Protein AF-A0A2V7IJM0-F1 (afdb_monomer)

Secondary structure (DSSP, 8-state):
--HHHHHHHHHHHHHHTT--GGGGGGGGGGGGGGSSGGGTTTSSSSSTTHHHHHHHHHHHHHH-S--GGGTT-HHHHHHHHHHHHHHHHHHHHHHHHSSPPPSPP--HHHHHHHHHHHHHHHTTTS-B-TTTTT--S-B--HHHHHTS-HHHHHHHHTSHHHHHHHHHHHHSSGGGG----HHHHHHHHHHHHHHTBSS---HHHHHHHHHHH-SSPPP-HHHHHHHHHHHHHHHHHHHHHHHHHHSSPP------PPPPP-

Foldseek 3Di:
DDLLLLLLQLLLLCLQQVHDNLLSLLLCLLQLLCVVVVSRQVPQLALLCQQVSLQLLLCCQVPVDGDPVCNVPPSNVSSNVCNVVSVVSQVVNCVLPVDGRDRHDNQLLSSSLSNLSNSLVCLAVDWHPHLPPVDPFTFHPVVLVVLADNVLLCLQCPDPVNVSVLSCQLRVDPLSVHHAHSLLLSLLSLVSSQVRTPDRDDPVSSLVSSVSSVNDHRDDDDRNVVNNVSVVVSVVSNSVSSSVRSPDGRPPPPPPPDPDDD

Mean predicted aligned error: 5.33 Å

Solvent-accessible surface area (backbone atoms only — not comparable to full-atom values): 14095 Å² total; per-residue (Å²): 92,58,72,67,61,35,32,52,49,20,30,52,50,18,60,25,31,74,42,56,49,28,15,11,62,34,20,54,55,39,56,49,23,50,68,61,63,90,39,43,53,66,68,44,28,21,54,78,50,41,43,62,53,37,53,48,42,31,48,30,64,60,69,74,50,80,56,77,95,44,71,87,44,73,60,51,62,33,39,62,73,43,38,68,65,58,58,49,48,36,59,54,44,23,71,76,66,78,44,86,53,58,72,65,39,75,57,65,54,33,21,41,40,8,36,47,47,29,52,42,50,28,19,76,68,43,74,32,35,43,49,43,86,88,35,84,59,39,17,32,45,58,72,61,54,76,74,47,58,72,66,57,22,54,57,14,27,69,32,70,71,39,39,51,55,48,48,49,60,71,66,72,42,74,84,64,74,49,81,40,50,53,56,15,39,44,49,29,42,53,49,54,37,38,73,33,29,82,51,91,60,50,70,66,55,50,52,50,51,53,56,69,46,69,70,68,73,86,60,63,78,64,48,33,50,52,24,40,51,50,54,50,52,51,46,54,52,48,52,54,50,47,55,59,37,23,65,44,80,57,86,70,72,75,73,77,69,74,78,76,88,128

Radius of gyration: 18.83 Å; Cα contacts (8 Å, |Δi|>4): 409; chains: 1; bounding box: 71×41×50 Å

Structure (mmCIF, N/CA/C/O backbone):
data_AF-A0A2V7IJM0-F1
#
_entry.id   AF-A0A2V7IJM0-F1
#
loop_
_atom_site.group_PDB
_atom_site.id
_atom_site.type_symbol
_atom_site.label_atom_id
_atom_site.label_alt_id
_atom_site.label_comp_id
_atom_site.label_asym_id
_atom_site.label_entity_id
_atom_site.label_seq_id
_atom_site.pdbx_PDB_ins_code
_atom_site.Cartn_x
_atom_site.Cartn_y
_atom_site.Cartn_z
_atom_site.occupancy
_atom_site.B_iso_or_equiv
_atom_site.auth_seq_id
_atom_site.auth_comp_id
_atom_site.auth_asym_id
_atom_site.auth_atom_id
_atom_site.pdbx_PDB_model_num
ATOM 1 N N . MET A 1 1 ? 6.592 -4.122 -4.223 1.00 86.50 1 MET A N 1
ATOM 2 C CA . MET A 1 1 ? 6.979 -3.581 -5.552 1.00 86.50 1 MET A CA 1
ATOM 3 C C . MET A 1 1 ? 7.973 -2.438 -5.349 1.00 86.50 1 MET A C 1
ATOM 5 O O . MET A 1 1 ? 8.402 -2.228 -4.217 1.00 86.50 1 MET A O 1
ATOM 9 N N . ASP A 1 2 ? 8.392 -1.707 -6.387 1.00 91.88 2 ASP A N 1
ATOM 10 C CA . ASP A 1 2 ? 9.166 -0.480 -6.160 1.00 91.88 2 ASP A CA 1
ATOM 11 C C . ASP A 1 2 ? 8.270 0.640 -5.592 1.00 91.88 2 ASP A C 1
ATOM 13 O O . ASP A 1 2 ? 7.043 0.615 -5.714 1.00 91.88 2 ASP A O 1
ATOM 17 N N . SER A 1 3 ? 8.886 1.633 -4.952 1.00 95.56 3 SER A N 1
ATOM 18 C CA . SER A 1 3 ? 8.164 2.664 -4.190 1.00 95.56 3 SER A CA 1
ATOM 19 C C . SER A 1 3 ? 7.179 3.467 -5.042 1.00 95.56 3 SER A C 1
ATOM 21 O O . SER A 1 3 ? 6.098 3.796 -4.563 1.00 95.56 3 SER A O 1
ATOM 23 N N . LEU A 1 4 ? 7.511 3.755 -6.306 1.00 96.94 4 LEU A N 1
ATOM 24 C CA . LEU A 1 4 ? 6.604 4.498 -7.176 1.00 96.94 4 LEU A CA 1
ATOM 25 C C . LEU A 1 4 ? 5.329 3.688 -7.448 1.00 96.94 4 LEU A C 1
ATOM 27 O O . LEU A 1 4 ? 4.230 4.224 -7.341 1.00 96.94 4 LEU A O 1
ATOM 31 N N . THR A 1 5 ? 5.452 2.380 -7.695 1.00 97.12 5 THR A N 1
ATOM 32 C CA . THR A 1 5 ? 4.295 1.492 -7.904 1.00 97.12 5 THR A CA 1
ATOM 33 C C . THR A 1 5 ? 3.401 1.400 -6.660 1.00 97.12 5 THR A C 1
ATOM 35 O O . THR A 1 5 ? 2.188 1.270 -6.812 1.00 97.12 5 THR A O 1
ATOM 38 N N . HIS A 1 6 ? 3.955 1.520 -5.444 1.00 97.81 6 HIS A N 1
ATOM 39 C CA . HIS A 1 6 ? 3.159 1.631 -4.210 1.00 97.81 6 HIS A CA 1
ATOM 40 C C . HIS A 1 6 ? 2.360 2.943 -4.142 1.00 97.81 6 HIS A C 1
ATOM 42 O O . HIS A 1 6 ? 1.185 2.918 -3.784 1.00 97.81 6 HIS A O 1
ATOM 48 N N . VAL A 1 7 ? 2.961 4.073 -4.534 1.00 98.25 7 VAL A N 1
ATOM 49 C CA . VAL A 1 7 ? 2.262 5.372 -4.580 1.00 98.25 7 VAL A CA 1
ATOM 50 C C . VAL A 1 7 ? 1.128 5.348 -5.604 1.00 98.25 7 VAL A C 1
ATOM 52 O O . VAL A 1 7 ? 0.023 5.774 -5.281 1.00 98.25 7 VAL A O 1
ATOM 55 N N . TYR A 1 8 ? 1.358 4.787 -6.797 1.00 98.06 8 TYR A N 1
ATOM 56 C CA . TYR A 1 8 ? 0.293 4.582 -7.784 1.00 98.06 8 TYR A CA 1
ATOM 57 C C . TYR A 1 8 ? -0.864 3.758 -7.226 1.00 98.06 8 TYR A C 1
ATOM 59 O O . TYR A 1 8 ? -2.021 4.119 -7.431 1.00 98.06 8 TYR A O 1
ATOM 67 N N . PHE A 1 9 ? -0.558 2.668 -6.513 1.00 98.44 9 PHE A N 1
ATOM 68 C CA . PHE A 1 9 ? -1.592 1.809 -5.954 1.00 98.44 9 PHE A CA 1
ATOM 69 C C . PHE A 1 9 ? -2.479 2.579 -4.980 1.00 98.44 9 PHE A C 1
ATOM 71 O O . PHE A 1 9 ? -3.694 2.609 -5.150 1.00 98.44 9 PHE A O 1
ATOM 78 N N . ALA A 1 10 ? -1.869 3.250 -4.004 1.00 98.44 10 ALA A N 1
ATOM 79 C CA . ALA A 1 10 ? -2.601 4.024 -3.011 1.00 98.44 10 ALA A CA 1
ATOM 80 C C . ALA A 1 10 ? -3.370 5.199 -3.628 1.00 98.44 10 ALA A C 1
ATOM 82 O O . ALA A 1 10 ? -4.487 5.483 -3.205 1.00 98.44 10 ALA A O 1
ATOM 83 N N . TRP A 1 11 ? -2.808 5.853 -4.648 1.00 98.31 11 TRP A N 1
ATOM 84 C CA . TRP A 1 11 ? -3.483 6.933 -5.360 1.00 98.31 11 TRP A CA 1
ATOM 85 C C . TRP A 1 11 ? -4.731 6.434 -6.095 1.00 98.31 11 TRP A C 1
ATOM 87 O O . TRP A 1 11 ? -5.801 7.010 -5.922 1.00 98.31 11 TRP A O 1
ATOM 97 N N . ARG A 1 12 ? -4.634 5.323 -6.840 1.00 98.19 12 ARG A N 1
ATOM 98 C CA . ARG A 1 12 ? -5.794 4.739 -7.530 1.00 98.19 12 ARG A CA 1
ATOM 99 C C . ARG A 1 12 ? -6.838 4.187 -6.564 1.00 98.19 12 ARG A C 1
ATOM 101 O O . ARG A 1 12 ? -8.026 4.324 -6.827 1.00 98.19 12 ARG A O 1
ATOM 108 N N . LEU A 1 13 ? -6.409 3.604 -5.442 1.00 98.56 13 LEU A N 1
ATOM 109 C CA . LEU A 1 13 ? -7.319 3.212 -4.365 1.00 98.56 13 LEU A CA 1
ATOM 110 C C . LEU A 1 13 ? -8.104 4.418 -3.848 1.00 98.56 13 LEU A C 1
ATOM 112 O O . LEU A 1 13 ? -9.320 4.330 -3.734 1.00 98.56 13 LEU A O 1
ATOM 116 N N . ALA A 1 14 ? -7.429 5.549 -3.622 1.00 98.06 14 ALA A N 1
ATOM 117 C CA . ALA A 1 14 ? -8.095 6.763 -3.177 1.00 98.06 14 ALA A CA 1
ATOM 118 C C . ALA A 1 14 ? -9.112 7.296 -4.197 1.00 98.06 14 ALA A C 1
ATOM 120 O O . ALA A 1 14 ? -10.147 7.825 -3.803 1.00 98.06 14 ALA A O 1
ATOM 121 N N . GLU A 1 15 ? -8.859 7.129 -5.497 1.00 97.50 15 GLU A N 1
ATOM 122 C CA . GLU A 1 15 ? -9.829 7.494 -6.533 1.00 97.50 15 GLU A CA 1
ATOM 123 C C . GLU A 1 15 ? -11.086 6.638 -6.501 1.00 97.50 15 GLU A C 1
ATOM 125 O O . GLU A 1 15 ? -12.186 7.188 -6.467 1.00 97.50 15 GLU A O 1
ATOM 130 N N . VAL A 1 16 ? -10.934 5.311 -6.489 1.00 98.12 16 VAL A N 1
ATOM 131 C CA . VAL A 1 16 ? -12.094 4.409 -6.507 1.00 98.12 16 VAL A CA 1
ATOM 132 C C . VAL A 1 16 ? -12.890 4.482 -5.210 1.00 98.12 16 VAL A C 1
ATOM 134 O O . VAL A 1 16 ? -14.091 4.235 -5.234 1.00 98.12 16 VAL A O 1
ATOM 137 N N . SER A 1 17 ? -12.257 4.847 -4.088 1.00 97.25 17 SER A N 1
ATOM 138 C CA . SER A 1 17 ? -12.939 5.011 -2.803 1.00 97.25 17 SER A CA 1
ATOM 139 C C . SER A 1 17 ? -13.378 6.439 -2.478 1.00 97.25 17 SER A C 1
ATOM 141 O O . SER A 1 17 ? -13.914 6.676 -1.398 1.00 97.25 17 SER A O 1
ATOM 143 N N . GLY A 1 18 ? -13.131 7.406 -3.369 1.00 96.81 18 GLY A N 1
ATOM 144 C CA . GLY A 1 18 ? -13.467 8.816 -3.139 1.00 96.81 18 GLY A CA 1
ATOM 145 C C . GLY A 1 18 ? -12.744 9.461 -1.948 1.00 96.81 18 GLY A C 1
ATOM 146 O O . GLY A 1 18 ? -13.221 10.460 -1.414 1.00 96.81 18 GLY A O 1
ATOM 147 N N . THR A 1 19 ? -11.615 8.898 -1.511 1.00 96.81 19 THR A N 1
ATOM 148 C CA . THR A 1 19 ? -10.832 9.400 -0.372 1.00 96.81 19 THR A CA 1
ATOM 149 C C . THR A 1 19 ? -9.729 10.363 -0.823 1.00 96.81 19 THR A C 1
ATOM 151 O O . THR A 1 19 ? -9.495 10.573 -2.015 1.00 96.81 19 THR A O 1
ATOM 154 N N . ASP A 1 20 ? -9.010 10.962 0.125 1.00 96.94 20 ASP A N 1
ATOM 155 C CA . ASP A 1 20 ? -8.022 11.994 -0.171 1.00 96.94 20 ASP A CA 1
ATOM 156 C C . ASP A 1 20 ? -6.753 11.423 -0.834 1.00 96.94 20 ASP A C 1
ATOM 158 O O . ASP A 1 20 ? -5.892 10.807 -0.193 1.00 96.94 20 ASP A O 1
ATOM 162 N N . LYS A 1 21 ? -6.599 11.699 -2.137 1.00 97.06 21 LYS A N 1
ATOM 163 C CA . LYS A 1 21 ? -5.420 11.326 -2.940 1.00 97.06 21 LYS A CA 1
ATOM 164 C C . LYS A 1 21 ? -4.123 11.913 -2.387 1.00 97.06 21 LYS A C 1
ATOM 166 O O . LYS A 1 21 ? -3.049 11.355 -2.629 1.00 97.06 21 LYS A O 1
ATOM 171 N N . ALA A 1 22 ? -4.202 13.012 -1.634 1.00 95.50 22 ALA A N 1
ATOM 172 C CA . ALA A 1 22 ? -3.057 13.598 -0.963 1.00 95.50 22 ALA A CA 1
ATOM 173 C C . ALA A 1 22 ? -2.384 12.621 -0.005 1.00 95.50 22 ALA A C 1
ATOM 175 O O . ALA A 1 22 ? -1.200 12.788 0.237 1.00 95.50 22 ALA A O 1
ATOM 176 N N . SER A 1 23 ? -3.082 11.601 0.509 1.00 96.12 23 SER A N 1
ATOM 177 C CA . SER A 1 23 ? -2.529 10.617 1.447 1.00 96.12 23 SER A CA 1
ATOM 178 C C . SER A 1 23 ? -1.780 9.455 0.781 1.00 96.12 23 SER A C 1
ATOM 180 O O . SER A 1 23 ? -1.219 8.620 1.488 1.00 96.12 23 SER A O 1
ATOM 182 N N . ALA A 1 24 ? -1.687 9.387 -0.554 1.00 97.62 24 ALA A N 1
ATOM 183 C CA . ALA A 1 24 ? -1.043 8.257 -1.242 1.00 97.62 24 ALA A CA 1
ATOM 184 C C . ALA A 1 24 ? 0.446 8.069 -0.878 1.00 97.62 24 ALA A C 1
ATOM 186 O O . ALA A 1 24 ? 0.964 6.953 -0.925 1.00 97.62 24 ALA A O 1
ATOM 187 N N . TYR A 1 25 ? 1.140 9.128 -0.443 1.00 95.94 25 TYR A N 1
ATOM 188 C CA . TYR A 1 25 ? 2.518 9.026 0.062 1.00 95.94 25 TYR A CA 1
ATOM 189 C C . TYR A 1 25 ? 2.628 8.176 1.340 1.00 95.94 25 TYR A C 1
ATOM 191 O O . TYR A 1 25 ? 3.714 7.671 1.633 1.00 95.94 25 TYR A O 1
ATOM 199 N N . ALA A 1 26 ? 1.535 7.992 2.093 1.00 97.81 26 ALA A N 1
ATOM 200 C CA . ALA A 1 26 ? 1.514 7.155 3.291 1.00 97.81 26 ALA A CA 1
ATOM 201 C C . ALA A 1 26 ? 1.737 5.668 2.970 1.00 97.81 26 ALA A C 1
ATOM 203 O O . ALA A 1 26 ? 2.183 4.916 3.834 1.00 97.81 26 ALA A O 1
ATOM 204 N N . ALA A 1 27 ? 1.580 5.258 1.706 1.00 97.94 27 ALA A N 1
ATOM 205 C CA . ALA A 1 27 ? 2.035 3.950 1.243 1.00 97.94 27 ALA A CA 1
ATOM 206 C C . ALA A 1 27 ? 3.550 3.758 1.411 1.00 97.94 27 ALA A C 1
ATOM 208 O O . ALA A 1 27 ? 4.023 2.636 1.450 1.00 97.94 27 ALA A O 1
ATOM 209 N N . LEU A 1 28 ? 4.343 4.823 1.549 1.00 97.38 28 LEU A N 1
ATOM 210 C CA . LEU A 1 28 ? 5.785 4.715 1.786 1.00 97.38 28 LEU A CA 1
ATOM 211 C C . LEU A 1 28 ? 6.147 4.642 3.272 1.00 97.38 28 LEU A C 1
ATOM 213 O O . LEU A 1 28 ? 7.317 4.438 3.602 1.00 97.38 28 LEU A O 1
ATOM 217 N N . PHE A 1 29 ? 5.181 4.803 4.178 1.00 96.81 29 PHE A N 1
ATOM 218 C CA . PHE A 1 29 ? 5.433 4.810 5.617 1.00 96.81 29 PHE A CA 1
ATOM 219 C C . PHE A 1 29 ? 5.988 3.496 6.159 1.00 96.81 29 PHE A C 1
ATOM 221 O O . PHE A 1 29 ? 6.898 3.568 6.983 1.00 96.81 29 PHE A O 1
ATOM 228 N N . PRO A 1 30 ? 5.574 2.308 5.683 1.00 95.25 30 PRO A N 1
ATOM 229 C CA . PRO A 1 30 ? 6.199 1.072 6.139 1.00 95.25 30 PRO A CA 1
ATOM 230 C C . PRO A 1 30 ? 7.704 1.001 5.844 1.00 95.25 30 PRO A C 1
ATOM 232 O O . PRO A 1 30 ? 8.420 0.232 6.466 1.00 95.25 30 PRO A O 1
ATOM 235 N N . GLN A 1 31 ? 8.232 1.828 4.937 1.00 93.06 31 GLN A N 1
ATOM 236 C CA . GLN A 1 31 ? 9.653 1.835 4.587 1.00 93.06 31 GLN A CA 1
ATOM 237 C C . GLN A 1 31 ? 10.537 2.623 5.569 1.00 93.06 31 GLN A C 1
ATOM 239 O O . GLN A 1 31 ? 11.748 2.707 5.352 1.00 93.06 31 GLN A O 1
ATOM 244 N N . ILE A 1 32 ? 9.984 3.214 6.637 1.00 92.50 32 ILE A N 1
ATOM 245 C CA . ILE A 1 32 ? 10.780 3.935 7.650 1.00 92.50 32 ILE A CA 1
ATOM 246 C C . ILE A 1 32 ? 11.802 3.046 8.365 1.00 92.50 32 ILE A C 1
ATOM 248 O O . ILE A 1 32 ? 12.817 3.543 8.867 1.00 92.50 32 ILE A O 1
ATOM 252 N N . ASP A 1 33 ? 11.555 1.739 8.363 1.00 87.38 33 ASP A N 1
ATOM 253 C CA . ASP A 1 33 ? 12.380 0.707 8.982 1.00 87.38 33 ASP A CA 1
ATOM 254 C C . ASP A 1 33 ? 13.514 0.190 8.077 1.00 87.38 33 ASP A C 1
ATOM 256 O O . ASP A 1 33 ? 14.285 -0.666 8.491 1.00 87.38 33 ASP A O 1
ATOM 260 N N . ARG A 1 34 ? 13.676 0.734 6.859 1.00 85.00 34 ARG A N 1
ATOM 261 C CA . ARG A 1 34 ? 14.731 0.317 5.910 1.00 85.00 34 ARG A CA 1
ATOM 262 C C . ARG A 1 34 ? 16.161 0.555 6.393 1.00 85.00 34 ARG A C 1
ATOM 264 O O . ARG A 1 34 ? 17.100 0.022 5.811 1.00 85.00 34 ARG A O 1
ATOM 271 N N . ASN A 1 35 ? 16.331 1.424 7.384 1.00 81.50 35 ASN A N 1
ATOM 272 C CA . ASN A 1 35 ? 17.621 1.725 7.977 1.00 81.50 35 ASN A CA 1
ATOM 273 C C . ASN A 1 35 ? 17.468 1.741 9.506 1.00 81.50 35 ASN A C 1
ATOM 275 O O . ASN A 1 35 ? 16.695 2.559 10.014 1.00 81.50 35 ASN A O 1
ATOM 279 N N . PRO A 1 36 ? 18.192 0.883 10.239 1.00 78.56 36 PRO A N 1
ATOM 280 C CA . PRO A 1 36 ? 19.134 -0.127 9.747 1.00 78.56 36 PRO A CA 1
ATOM 281 C C . PRO A 1 36 ? 18.448 -1.289 8.994 1.00 78.56 36 PRO A C 1
ATOM 283 O O . PRO A 1 36 ? 17.328 -1.650 9.348 1.00 78.56 36 PRO A O 1
ATOM 286 N N . PRO A 1 37 ? 19.098 -1.902 7.979 1.00 75.69 37 PRO A N 1
ATOM 287 C CA . PRO A 1 37 ? 18.477 -2.937 7.141 1.00 75.69 37 PRO A CA 1
ATOM 288 C C . PRO A 1 37 ? 17.912 -4.138 7.907 1.00 75.69 37 PRO A C 1
ATOM 290 O O . PRO A 1 37 ? 16.974 -4.766 7.432 1.00 75.69 37 PRO A O 1
ATOM 293 N N . TYR A 1 38 ? 18.442 -4.447 9.095 1.00 71.75 38 TYR A N 1
ATOM 294 C CA . TYR A 1 38 ? 17.961 -5.563 9.914 1.00 71.75 38 TYR A CA 1
ATOM 295 C C . TYR A 1 38 ? 16.549 -5.349 10.482 1.00 71.75 38 TYR A C 1
ATOM 297 O O . TYR A 1 38 ? 15.885 -6.322 10.817 1.00 71.75 38 TYR A O 1
ATOM 305 N N . PHE A 1 39 ? 16.073 -4.101 10.582 1.00 70.94 39 PHE A N 1
ATOM 306 C CA . PHE A 1 39 ? 14.688 -3.804 10.963 1.00 70.94 39 PHE A CA 1
ATOM 307 C C . PHE A 1 39 ? 13.735 -3.752 9.775 1.00 70.94 39 PHE A C 1
ATOM 309 O O . PHE A 1 39 ? 12.520 -3.646 9.978 1.00 70.94 39 PHE A O 1
ATOM 316 N N . HIS A 1 40 ? 14.263 -3.834 8.553 1.00 77.31 40 HIS A N 1
ATOM 317 C CA . HIS A 1 40 ? 13.457 -3.695 7.359 1.00 77.31 40 HIS A CA 1
ATOM 318 C C . HIS A 1 40 ? 12.376 -4.775 7.339 1.00 77.31 40 HIS A C 1
ATOM 320 O O . HIS A 1 40 ? 12.678 -5.967 7.312 1.00 77.31 40 HIS A O 1
ATOM 326 N N . ARG A 1 41 ? 11.112 -4.340 7.326 1.00 75.94 41 ARG A N 1
ATOM 327 C CA . ARG A 1 41 ? 9.915 -5.196 7.328 1.00 75.94 41 ARG A CA 1
ATOM 328 C C . ARG A 1 41 ? 9.579 -5.922 8.626 1.00 75.94 41 ARG A C 1
ATOM 330 O O . ARG A 1 41 ? 8.646 -6.719 8.629 1.00 75.94 41 ARG A O 1
ATOM 337 N N . LEU A 1 42 ? 10.255 -5.603 9.725 1.00 81.19 42 LEU A N 1
ATOM 338 C CA . LEU A 1 42 ? 9.892 -6.111 11.053 1.00 81.19 42 LEU A CA 1
ATOM 339 C C . LEU A 1 42 ? 9.097 -5.080 11.852 1.00 81.19 42 LEU A C 1
ATOM 341 O O . LEU A 1 42 ? 8.095 -5.414 12.482 1.00 81.19 42 LEU A O 1
ATOM 345 N N . TYR A 1 43 ? 9.524 -3.816 11.810 1.00 89.25 43 TYR A N 1
ATOM 346 C CA . TYR A 1 43 ? 8.900 -2.774 12.617 1.00 89.25 43 TYR A CA 1
ATOM 347 C C . TYR A 1 43 ? 7.621 -2.247 11.971 1.00 89.25 43 TYR A C 1
ATOM 349 O O . TYR A 1 43 ? 6.565 -2.319 12.581 1.00 89.25 43 TYR A O 1
ATOM 357 N N . ALA A 1 44 ? 7.676 -1.733 10.741 1.00 92.62 44 ALA A N 1
ATOM 358 C CA . ALA A 1 44 ? 6.558 -0.979 10.174 1.00 92.62 44 ALA A CA 1
ATOM 359 C C . ALA A 1 44 ? 5.690 -1.798 9.194 1.00 92.62 44 ALA A C 1
ATOM 361 O O . ALA A 1 44 ? 4.667 -1.319 8.719 1.00 92.62 44 ALA A O 1
ATOM 362 N N . HIS A 1 45 ? 6.019 -3.061 8.920 1.00 93.38 45 HIS A N 1
ATOM 363 C CA . HIS A 1 45 ? 5.214 -3.928 8.043 1.00 93.38 45 HIS A CA 1
ATOM 364 C C . HIS A 1 45 ? 4.216 -4.811 8.814 1.00 93.38 45 HIS A C 1
ATOM 366 O O . HIS A 1 45 ? 3.975 -5.957 8.444 1.00 93.38 45 HIS A O 1
ATOM 372 N N . ASN A 1 46 ? 3.614 -4.271 9.878 1.00 91.69 46 ASN A N 1
ATOM 373 C CA . ASN A 1 46 ? 2.515 -4.908 10.603 1.00 91.69 46 ASN A CA 1
ATOM 374 C C . ASN A 1 46 ? 1.307 -3.966 10.713 1.00 91.69 46 ASN A C 1
ATOM 376 O O . ASN A 1 46 ? 1.442 -2.739 10.747 1.00 91.69 46 ASN A O 1
ATOM 380 N N . PHE A 1 47 ? 0.111 -4.546 10.774 1.00 95.56 47 PHE A N 1
ATOM 381 C CA . PHE A 1 47 ? -1.129 -3.785 10.876 1.00 95.56 47 PHE A CA 1
ATOM 382 C C . PHE A 1 47 ? -1.375 -3.209 12.274 1.00 95.56 47 PHE A C 1
ATOM 384 O O . PHE A 1 47 ? -2.053 -2.191 12.394 1.00 95.56 47 PHE A O 1
ATOM 391 N N . ALA A 1 48 ? -0.802 -3.808 13.323 1.00 92.44 48 ALA A N 1
ATOM 392 C CA . ALA A 1 48 ? -0.969 -3.345 14.701 1.0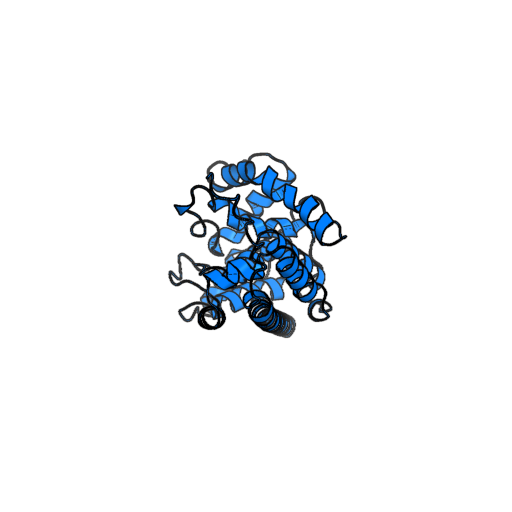0 92.44 48 ALA A CA 1
ATOM 393 C C . ALA A 1 48 ? -0.443 -1.913 14.911 1.00 92.44 48 ALA A C 1
ATOM 395 O O . ALA A 1 48 ? -1.013 -1.152 15.692 1.00 92.44 48 ALA A O 1
ATOM 396 N N . LEU A 1 49 ? 0.607 -1.524 14.181 1.00 92.94 49 LEU A N 1
ATOM 397 C CA . LEU A 1 49 ? 1.207 -0.192 14.252 1.00 92.94 49 LEU A CA 1
ATOM 398 C C . LEU A 1 49 ? 0.688 0.780 13.187 1.00 92.94 49 LEU A C 1
ATOM 400 O O . LEU A 1 49 ? 0.979 1.975 13.272 1.00 92.94 49 LEU A O 1
ATOM 404 N N . ALA A 1 50 ? -0.092 0.311 12.208 1.00 95.06 50 ALA A N 1
ATOM 405 C CA . ALA A 1 50 ? -0.483 1.105 11.043 1.00 95.06 50 ALA A CA 1
ATOM 406 C C . ALA A 1 50 ? -1.164 2.425 11.429 1.00 95.06 50 ALA A C 1
ATOM 408 O O . ALA A 1 50 ? -0.842 3.469 10.867 1.00 95.06 50 ALA A O 1
ATOM 409 N N . ARG A 1 51 ? -2.044 2.418 12.436 1.00 94.38 51 ARG A N 1
ATOM 410 C CA . ARG A 1 51 ? -2.714 3.633 12.922 1.00 94.38 51 ARG A CA 1
ATOM 411 C C . ARG A 1 51 ? -1.732 4.675 13.444 1.00 94.38 51 ARG A C 1
ATOM 413 O O . ARG A 1 51 ? -1.778 5.830 13.027 1.00 94.38 51 ARG A O 1
ATOM 420 N N . ASP A 1 52 ? -0.904 4.294 14.410 1.00 93.81 52 ASP A N 1
ATOM 421 C CA . ASP A 1 52 ? -0.046 5.253 15.101 1.00 93.81 52 ASP A CA 1
ATOM 422 C C . ASP A 1 52 ? 1.079 5.723 14.175 1.00 93.81 52 ASP A C 1
ATOM 424 O O . ASP A 1 52 ? 1.362 6.919 14.123 1.00 93.81 52 ASP A O 1
ATOM 428 N N . LEU A 1 53 ? 1.634 4.827 13.353 1.00 95.31 53 LEU A N 1
ATOM 429 C CA . LEU A 1 53 ? 2.620 5.188 12.335 1.00 95.31 53 LEU A CA 1
ATOM 430 C C . LEU A 1 53 ? 2.030 6.089 11.249 1.00 95.31 53 LEU A C 1
ATOM 432 O O . LEU A 1 53 ? 2.702 7.026 10.825 1.00 95.31 53 LEU A O 1
ATOM 436 N N . THR A 1 54 ? 0.773 5.877 10.850 1.00 95.69 54 THR A N 1
ATOM 437 C CA . THR A 1 54 ? 0.082 6.785 9.923 1.00 95.69 54 THR A CA 1
ATOM 438 C C . THR A 1 54 ? -0.071 8.176 10.526 1.00 95.69 54 THR A C 1
ATOM 440 O O . THR A 1 54 ? 0.306 9.151 9.883 1.00 95.69 54 THR A O 1
ATOM 443 N N . LYS A 1 55 ? -0.528 8.288 11.780 1.00 93.94 55 LYS A N 1
ATOM 444 C CA . LYS A 1 55 ? -0.690 9.589 12.455 1.00 93.94 55 LYS A CA 1
ATOM 445 C C . LYS A 1 55 ? 0.635 10.336 12.596 1.00 93.94 55 LYS A C 1
ATOM 447 O O . LYS A 1 55 ? 0.720 11.501 12.215 1.00 93.94 55 LYS A O 1
ATOM 452 N N . ILE A 1 56 ? 1.674 9.656 13.089 1.00 95.00 56 ILE A N 1
ATOM 453 C CA . ILE A 1 56 ? 3.016 10.240 13.225 1.00 95.00 56 ILE A CA 1
ATOM 454 C C . ILE A 1 56 ? 3.537 10.671 11.853 1.00 95.00 56 ILE A C 1
ATOM 456 O O . ILE A 1 56 ? 4.006 11.796 11.698 1.00 95.00 56 ILE A O 1
ATOM 460 N N . GLY A 1 57 ? 3.445 9.795 10.852 1.00 96.06 57 GLY A N 1
ATOM 461 C CA . GLY A 1 57 ? 3.926 10.074 9.507 1.00 96.06 57 GLY A CA 1
ATOM 462 C C . GLY A 1 57 ? 3.201 11.254 8.863 1.00 96.06 57 GLY A C 1
ATOM 463 O O . GLY A 1 57 ? 3.853 12.128 8.302 1.00 96.06 57 GLY A O 1
ATOM 464 N N . GLN A 1 58 ? 1.873 11.335 8.967 1.00 95.12 58 GLN A N 1
ATOM 465 C CA . GLN A 1 58 ? 1.090 12.447 8.416 1.00 95.12 58 GLN A CA 1
ATOM 466 C C . GLN A 1 58 ? 1.453 13.784 9.070 1.00 95.12 58 GLN A C 1
ATOM 468 O O . GLN A 1 58 ? 1.700 14.765 8.365 1.00 95.12 58 GLN A O 1
ATOM 473 N N . GLU A 1 59 ? 1.575 13.822 10.397 1.00 93.88 59 GLU A N 1
ATOM 474 C CA . GLU A 1 59 ? 1.987 15.029 11.119 1.00 93.88 59 GLU A CA 1
ATOM 475 C C . GLU A 1 59 ? 3.422 15.438 10.756 1.00 93.88 59 GLU A C 1
ATOM 477 O O . GLU A 1 59 ? 3.691 16.608 10.469 1.00 93.88 59 GLU A O 1
ATOM 482 N N . VAL A 1 60 ? 4.345 14.473 10.675 1.00 95.19 60 VAL A N 1
ATOM 483 C CA . VAL A 1 60 ? 5.730 14.742 10.278 1.00 95.19 60 VAL A CA 1
ATOM 484 C C . VAL A 1 60 ? 5.814 15.202 8.828 1.00 95.19 60 VAL A C 1
ATOM 486 O O . VAL A 1 60 ? 6.617 16.088 8.567 1.00 95.19 60 VAL A O 1
ATOM 489 N N . MET A 1 61 ? 5.024 14.663 7.890 1.00 95.50 61 MET A N 1
ATOM 490 C CA . MET A 1 61 ? 5.046 15.058 6.468 1.00 95.50 61 MET A CA 1
ATOM 491 C C . MET A 1 61 ? 4.363 16.401 6.200 1.00 95.50 61 MET A C 1
ATOM 493 O O . MET A 1 61 ? 4.775 17.114 5.284 1.00 95.50 61 MET A O 1
ATOM 497 N N . THR A 1 62 ? 3.411 16.815 7.028 1.00 91.94 62 THR A N 1
ATOM 498 C CA . THR A 1 62 ? 2.796 18.146 6.917 1.00 91.94 62 THR A CA 1
ATOM 499 C C . THR A 1 62 ? 3.632 19.224 7.594 1.00 91.94 62 THR A C 1
ATOM 501 O O . THR A 1 62 ? 3.986 20.215 6.961 1.00 91.94 62 THR A O 1
ATOM 504 N N . THR A 1 63 ? 4.037 19.011 8.845 1.00 91.25 63 THR A N 1
ATOM 505 C CA . THR A 1 63 ? 4.651 20.069 9.667 1.00 91.25 63 THR A CA 1
ATOM 506 C C . THR A 1 63 ? 6.175 20.111 9.602 1.00 91.25 63 THR A C 1
ATOM 508 O O . THR A 1 63 ? 6.773 21.153 9.862 1.00 91.25 63 THR A O 1
ATOM 511 N N . GLY A 1 64 ? 6.820 18.978 9.311 1.00 91.44 64 GLY A N 1
ATOM 512 C CA . GLY A 1 64 ? 8.272 18.827 9.445 1.00 91.44 64 GLY A CA 1
ATOM 513 C C . GLY A 1 64 ? 8.762 18.879 10.895 1.00 91.44 64 GLY A C 1
ATOM 514 O O . GLY A 1 64 ? 9.962 19.015 11.121 1.00 91.44 64 GLY A O 1
ATOM 515 N N . LYS A 1 65 ? 7.854 18.790 11.875 1.00 88.19 65 LYS A N 1
ATOM 516 C CA . LYS A 1 65 ? 8.151 18.888 13.307 1.00 88.19 65 LYS A CA 1
ATOM 517 C C . LYS A 1 65 ? 7.939 17.554 14.013 1.00 88.19 65 LYS A C 1
ATOM 519 O O . LYS A 1 65 ? 7.338 16.628 13.477 1.00 88.19 65 LYS A O 1
ATOM 524 N N . ILE A 1 66 ? 8.464 17.480 15.234 1.00 83.19 66 ILE A N 1
ATOM 525 C CA . ILE A 1 66 ? 8.314 16.336 16.131 1.00 83.19 66 ILE A CA 1
ATOM 526 C C . ILE A 1 66 ? 6.949 16.431 16.821 1.00 83.19 66 ILE A C 1
ATOM 528 O O . ILE A 1 66 ? 6.740 17.384 17.582 1.00 83.19 66 ILE A O 1
ATOM 532 N N . PRO A 1 67 ? 6.056 15.447 16.644 1.00 78.19 67 PRO A N 1
ATOM 533 C CA . PRO A 1 67 ? 4.804 15.406 17.382 1.00 78.19 67 PRO A CA 1
ATOM 534 C C . PRO A 1 67 ? 5.062 15.272 18.886 1.00 78.19 67 PRO A C 1
ATOM 536 O O . PRO A 1 67 ? 5.660 14.289 19.330 1.00 78.19 67 PRO A O 1
ATOM 539 N N . VAL A 1 68 ? 4.610 16.234 19.700 1.00 81.81 68 VAL A N 1
ATOM 540 C CA . VAL A 1 68 ? 4.880 16.237 21.156 1.00 81.81 68 VAL A CA 1
ATOM 541 C C . VAL A 1 68 ? 4.375 14.952 21.813 1.00 81.81 68 VAL A C 1
ATOM 543 O O . VAL A 1 68 ? 5.089 14.338 22.603 1.00 81.81 68 VAL A O 1
ATOM 546 N N . LYS A 1 69 ? 3.185 14.498 21.407 1.00 81.81 69 LYS A N 1
ATOM 547 C CA . LYS A 1 69 ? 2.548 13.268 21.893 1.00 81.81 69 LYS A CA 1
ATOM 548 C C . LYS A 1 69 ? 3.364 12.000 21.616 1.00 81.81 69 LYS A C 1
ATOM 550 O O . LYS A 1 69 ? 3.186 11.003 22.306 1.00 81.81 69 LYS A O 1
ATOM 555 N N . PHE A 1 70 ? 4.242 12.029 20.617 1.00 81.06 70 PHE A N 1
ATOM 556 C CA . PHE A 1 70 ? 4.997 10.864 20.171 1.00 81.06 70 PHE A CA 1
ATOM 557 C C . PHE A 1 70 ? 6.503 11.020 20.377 1.00 81.06 70 PHE A C 1
ATOM 559 O O . PHE A 1 70 ? 7.249 10.253 19.787 1.00 81.06 70 PHE A O 1
ATOM 566 N N . ARG A 1 71 ? 6.973 11.959 21.212 1.00 79.81 71 ARG A N 1
ATOM 567 C CA . ARG A 1 71 ? 8.415 12.208 21.431 1.00 79.81 71 ARG A CA 1
ATOM 568 C C . ARG A 1 71 ? 9.220 10.964 21.823 1.00 79.81 71 ARG A C 1
ATOM 570 O O . ARG A 1 71 ? 10.361 10.837 21.384 1.00 79.81 71 ARG A O 1
ATOM 577 N N . GLU A 1 72 ? 8.607 10.026 22.538 1.00 84.44 72 GLU A N 1
ATOM 578 C CA . GLU A 1 72 ? 9.241 8.757 22.928 1.00 84.44 72 GLU A CA 1
ATOM 579 C C . GLU A 1 72 ? 9.139 7.657 21.855 1.00 84.44 72 GLU A C 1
ATOM 581 O O . GLU A 1 72 ? 9.782 6.614 21.951 1.00 84.44 72 GLU A O 1
ATOM 586 N N . ASN A 1 73 ? 8.347 7.861 20.799 1.00 85.69 73 ASN A N 1
ATOM 587 C CA . ASN A 1 73 ? 8.176 6.876 19.738 1.00 85.69 73 ASN A CA 1
ATOM 588 C C . ASN A 1 73 ? 9.325 6.968 18.722 1.00 85.69 73 ASN A C 1
ATOM 590 O O . ASN A 1 73 ? 9.491 7.974 18.041 1.00 85.69 73 ASN A O 1
ATOM 594 N N . TYR A 1 74 ? 10.084 5.890 18.542 1.00 86.19 74 TYR A N 1
ATOM 595 C CA . TYR A 1 74 ? 11.175 5.817 17.561 1.00 86.19 74 TYR A CA 1
ATOM 596 C C . TYR A 1 74 ? 10.790 6.284 16.136 1.00 86.19 74 TYR A C 1
ATOM 598 O O . TYR A 1 74 ? 11.623 6.857 15.424 1.00 86.19 74 TYR A O 1
ATOM 606 N N . ALA A 1 75 ? 9.532 6.100 15.722 1.00 91.31 75 ALA A N 1
ATOM 607 C CA . ALA A 1 75 ? 9.074 6.376 14.366 1.00 91.31 75 ALA A CA 1
ATOM 608 C C . ALA A 1 75 ? 9.221 7.838 13.930 1.00 91.31 75 ALA A C 1
ATOM 610 O O . ALA A 1 75 ? 9.534 8.073 12.764 1.00 91.31 75 ALA A O 1
ATOM 611 N N . TRP A 1 76 ? 9.039 8.834 14.809 1.00 91.69 76 TRP A N 1
ATOM 612 C CA . TRP A 1 76 ? 9.098 10.239 14.367 1.00 91.69 76 TRP A CA 1
ATOM 613 C C . TRP A 1 76 ? 10.491 10.612 13.849 1.00 91.69 76 TRP A C 1
ATOM 615 O O . TRP A 1 76 ? 10.602 11.298 12.832 1.00 91.69 76 TRP A O 1
ATOM 625 N N . LYS A 1 77 ? 11.557 10.117 14.501 1.00 90.31 77 LYS A N 1
ATOM 626 C CA . LYS A 1 77 ? 12.951 10.352 14.081 1.00 90.31 77 LYS A CA 1
ATOM 627 C C . LYS A 1 77 ? 13.161 9.805 12.679 1.00 90.31 77 LYS A C 1
ATOM 629 O O . LYS A 1 77 ? 13.740 10.470 11.822 1.00 90.31 77 LYS A O 1
ATOM 634 N N . ARG A 1 78 ? 12.635 8.604 12.443 1.00 92.69 78 ARG A N 1
ATOM 635 C CA . ARG A 1 78 ? 12.714 7.928 11.151 1.00 92.69 78 ARG A CA 1
ATOM 636 C C . ARG A 1 78 ? 11.907 8.639 10.081 1.00 92.69 78 ARG A C 1
ATOM 638 O O . ARG A 1 78 ? 12.432 8.850 8.995 1.00 92.69 78 ARG A O 1
ATOM 645 N N . PHE A 1 79 ? 10.694 9.093 10.384 1.00 95.25 79 PHE A N 1
ATOM 646 C CA . PHE A 1 79 ? 9.914 9.891 9.442 1.00 95.25 79 PHE A CA 1
ATOM 647 C C . PHE A 1 79 ? 10.606 11.202 9.071 1.00 95.25 79 PHE A C 1
ATOM 649 O O . PHE A 1 79 ? 10.606 11.546 7.894 1.00 95.25 79 PHE A O 1
ATOM 656 N N . LEU A 1 80 ? 11.243 11.908 10.013 1.00 93.44 80 LEU A N 1
ATOM 657 C CA . LEU A 1 80 ? 12.006 13.120 9.688 1.00 93.44 80 LEU A CA 1
ATOM 658 C C . LEU A 1 80 ? 13.199 12.823 8.775 1.00 93.44 80 LEU A C 1
ATOM 660 O O . LEU A 1 80 ? 13.424 13.548 7.810 1.00 93.44 80 LEU A O 1
ATOM 664 N N . GLN A 1 81 ? 13.927 11.738 9.042 1.00 93.31 81 GLN A N 1
ATOM 665 C CA . GLN A 1 81 ? 15.055 11.305 8.210 1.00 93.31 81 GLN A CA 1
ATOM 666 C C . GLN A 1 81 ? 14.604 10.870 6.805 1.00 93.31 81 GLN A C 1
ATOM 668 O O . GLN A 1 81 ? 15.289 11.129 5.819 1.00 93.31 81 GLN A O 1
ATOM 673 N N . GLU A 1 82 ? 13.439 10.232 6.695 1.00 94.75 82 GLU A N 1
ATOM 674 C CA . GLU A 1 82 ? 12.875 9.746 5.432 1.00 94.75 82 GLU A CA 1
ATOM 675 C C . GLU A 1 82 ? 12.071 10.803 4.664 1.00 94.75 82 GLU A C 1
ATOM 677 O O . GLU A 1 82 ? 11.811 10.624 3.471 1.00 94.75 82 GLU A O 1
ATOM 682 N N . ARG A 1 83 ? 11.695 11.911 5.314 1.00 95.38 83 ARG A N 1
ATOM 683 C CA . ARG A 1 83 ? 10.842 12.968 4.754 1.00 95.38 83 ARG A CA 1
ATOM 684 C C . ARG A 1 83 ? 11.326 13.471 3.392 1.00 95.38 83 ARG A C 1
ATOM 686 O O . ARG A 1 83 ? 10.499 13.471 2.482 1.00 95.38 83 ARG A O 1
ATOM 693 N N . PRO A 1 84 ? 12.609 13.834 3.175 1.00 95.88 84 PRO A N 1
ATOM 694 C CA . PRO A 1 84 ? 13.058 14.294 1.859 1.00 95.88 84 PRO A CA 1
ATOM 695 C C . PRO A 1 84 ? 12.792 13.264 0.756 1.00 95.88 84 PRO A C 1
ATOM 697 O O . PRO A 1 84 ? 12.291 13.607 -0.313 1.00 95.88 84 PRO A O 1
ATOM 700 N N . ARG A 1 85 ? 13.048 11.979 1.037 1.00 95.75 85 ARG A N 1
ATOM 701 C CA . ARG A 1 85 ? 12.817 10.897 0.076 1.00 95.75 85 ARG A CA 1
ATOM 702 C C . ARG A 1 85 ? 11.332 10.680 -0.192 1.00 95.75 85 ARG A C 1
ATOM 704 O O . ARG A 1 85 ? 10.958 10.537 -1.351 1.00 95.75 85 ARG A O 1
ATOM 711 N N . ILE A 1 86 ? 10.503 10.619 0.850 1.00 96.12 86 ILE A N 1
ATOM 712 C CA . ILE A 1 86 ? 9.056 10.392 0.713 1.00 96.12 86 ILE A CA 1
ATOM 713 C C . ILE A 1 86 ? 8.422 11.539 -0.082 1.00 96.12 86 ILE A C 1
ATOM 715 O O . ILE A 1 86 ? 7.681 11.287 -1.029 1.00 96.12 86 ILE A O 1
ATOM 719 N N . LEU A 1 87 ? 8.772 12.792 0.228 1.00 95.44 87 LEU A N 1
ATOM 720 C CA . LEU A 1 87 ? 8.252 13.958 -0.490 1.00 95.44 87 LEU A CA 1
ATOM 721 C C . LEU A 1 87 ? 8.723 14.021 -1.949 1.00 95.44 87 LEU A C 1
ATOM 723 O O . LEU A 1 87 ? 7.959 14.469 -2.804 1.00 95.44 87 LEU A O 1
ATOM 727 N N . ALA A 1 88 ? 9.923 13.522 -2.261 1.00 96.69 88 ALA A N 1
ATOM 728 C CA . ALA A 1 88 ? 10.419 13.457 -3.637 1.00 96.69 88 ALA A CA 1
ATOM 729 C C . ALA A 1 88 ? 9.546 12.580 -4.555 1.00 96.69 88 ALA A C 1
ATOM 731 O O . ALA A 1 88 ? 9.524 12.802 -5.766 1.00 96.69 88 ALA A O 1
ATOM 732 N N . TYR A 1 89 ? 8.779 11.622 -4.012 1.00 96.69 89 TYR A N 1
ATOM 733 C CA . TYR A 1 89 ? 7.859 10.814 -4.822 1.00 96.69 89 TYR A CA 1
ATOM 734 C C . TYR A 1 89 ? 6.673 11.600 -5.380 1.00 96.69 89 TYR A C 1
ATOM 736 O O . TYR A 1 89 ? 6.037 11.113 -6.307 1.00 96.69 89 TYR A O 1
ATOM 744 N N . ARG A 1 90 ? 6.407 12.823 -4.900 1.00 95.38 90 ARG A N 1
ATOM 745 C CA . ARG A 1 90 ? 5.420 13.711 -5.530 1.00 95.38 90 ARG A CA 1
ATOM 746 C C . ARG A 1 90 ? 5.843 14.090 -6.944 1.00 95.38 90 ARG A C 1
ATOM 748 O O . ARG A 1 90 ? 5.079 13.886 -7.876 1.00 95.38 90 ARG A O 1
ATOM 755 N N . ALA A 1 91 ? 7.076 14.574 -7.101 1.00 96.25 91 ALA A N 1
ATOM 756 C CA . ALA A 1 91 ? 7.618 14.927 -8.410 1.00 96.25 91 ALA A CA 1
ATOM 757 C C . ALA A 1 91 ? 7.725 13.693 -9.316 1.00 96.25 91 ALA A C 1
ATOM 759 O O . ALA A 1 91 ? 7.237 13.726 -10.439 1.00 96.25 91 ALA A O 1
ATOM 760 N N . LYS A 1 92 ? 8.256 12.578 -8.790 1.00 96.44 92 LYS A N 1
ATOM 761 C CA . LYS A 1 92 ? 8.384 11.319 -9.548 1.00 96.44 92 LYS A CA 1
ATOM 762 C C . LYS A 1 92 ? 7.039 10.756 -10.007 1.00 96.44 92 LYS A C 1
ATOM 764 O O . LYS A 1 92 ? 6.946 10.203 -11.096 1.00 96.44 92 LYS A O 1
ATOM 769 N N . PHE A 1 93 ? 6.002 10.863 -9.174 1.00 96.50 93 PHE A N 1
ATOM 770 C CA . PHE A 1 93 ? 4.653 10.462 -9.559 1.00 96.50 93 PHE A CA 1
ATOM 771 C C . PHE A 1 93 ? 4.116 11.351 -10.676 1.00 96.50 93 PHE A C 1
ATOM 773 O O . PHE A 1 93 ? 3.633 10.820 -11.674 1.00 96.50 93 PHE A O 1
ATOM 780 N N . SER A 1 94 ? 4.233 12.674 -10.539 1.00 95.62 94 SER A N 1
ATOM 781 C CA . SER A 1 94 ? 3.756 1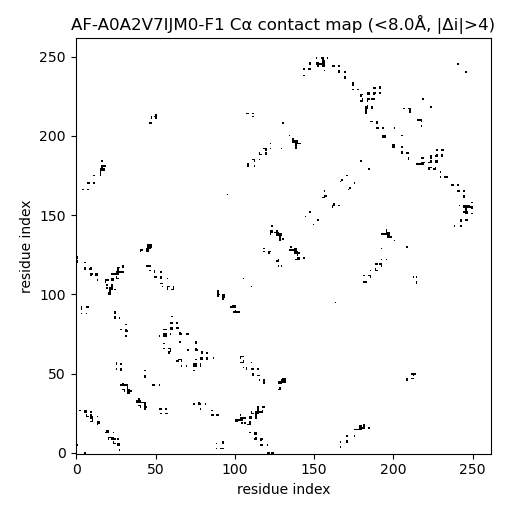3.608 -11.560 1.00 95.62 94 SER A CA 1
ATOM 782 C C . SER A 1 94 ? 4.456 13.423 -12.900 1.00 95.62 94 SER A C 1
ATOM 784 O O . SER A 1 94 ? 3.792 13.391 -13.930 1.00 95.62 94 SER A O 1
ATOM 786 N N . GLU A 1 95 ? 5.775 13.242 -12.883 1.00 95.19 95 GLU A N 1
ATOM 787 C CA . GLU A 1 95 ? 6.580 12.966 -14.075 1.00 95.19 95 GLU A CA 1
ATOM 788 C C . GLU A 1 95 ? 6.142 11.669 -14.765 1.00 95.19 95 GLU A C 1
ATOM 790 O O . GLU A 1 95 ? 5.884 11.664 -15.964 1.00 95.19 95 GLU A O 1
ATOM 795 N N . ALA A 1 96 ? 5.985 10.581 -14.006 1.00 93.19 96 ALA A N 1
ATOM 796 C CA . ALA A 1 96 ? 5.659 9.279 -14.579 1.00 93.19 96 ALA A CA 1
ATOM 797 C C . ALA A 1 96 ? 4.192 9.141 -15.027 1.00 93.19 96 ALA A C 1
ATOM 799 O O . ALA A 1 96 ? 3.905 8.348 -15.921 1.00 93.19 96 ALA A O 1
ATOM 800 N N . SER A 1 97 ? 3.254 9.827 -14.364 1.00 92.81 97 SER A N 1
ATOM 801 C CA . SER A 1 97 ? 1.808 9.660 -14.605 1.00 92.81 97 SER A CA 1
ATOM 802 C C . SER A 1 97 ? 1.200 10.749 -15.482 1.00 92.81 97 SER A C 1
ATOM 804 O O . SER A 1 97 ? 0.106 10.557 -16.008 1.00 92.81 97 SER A O 1
ATOM 806 N N . GLY A 1 98 ? 1.854 11.909 -15.585 1.00 93.94 98 GLY A N 1
ATOM 807 C CA . GLY A 1 98 ? 1.244 13.131 -16.110 1.00 93.94 98 GLY A CA 1
ATOM 808 C C . GLY A 1 98 ? 0.163 13.730 -15.197 1.00 93.94 98 GLY A C 1
ATOM 809 O O . GLY A 1 98 ? -0.522 14.665 -15.605 1.00 93.94 98 GLY A O 1
ATOM 810 N N . LEU A 1 99 ? -0.016 13.212 -13.975 1.00 93.94 99 LEU A N 1
ATOM 811 C CA . LEU A 1 99 ? -1.054 13.623 -13.026 1.00 93.94 99 LEU A CA 1
ATOM 812 C C . LEU A 1 99 ? -0.442 14.165 -11.730 1.00 93.94 99 LEU A C 1
ATOM 814 O O . LEU A 1 99 ? 0.532 13.615 -11.224 1.00 93.94 99 LEU A O 1
ATOM 818 N N . PRO A 1 100 ? -1.015 15.213 -11.120 1.00 94.31 100 PRO A N 1
ATOM 819 C CA . PRO A 1 100 ? -0.452 15.778 -9.904 1.00 94.31 100 PRO A CA 1
ATOM 820 C C . PRO A 1 100 ? -0.677 14.866 -8.689 1.00 94.31 100 PRO A C 1
ATOM 822 O O . PRO A 1 100 ? -1.786 14.380 -8.456 1.00 94.31 100 PRO A O 1
ATOM 825 N N . LEU A 1 101 ? 0.350 14.732 -7.842 1.00 94.38 101 LEU A N 1
ATOM 826 C CA . LEU A 1 101 ? 0.179 14.281 -6.458 1.00 94.38 101 LEU A CA 1
ATOM 827 C C . LEU A 1 101 ? 0.084 15.499 -5.514 1.00 94.38 101 LEU A C 1
ATOM 829 O O . LEU A 1 101 ? 1.061 16.262 -5.404 1.00 94.38 101 LEU A O 1
ATOM 833 N N . PRO A 1 102 ? -1.054 15.708 -4.817 1.00 94.06 102 PRO A N 1
ATOM 834 C CA . PRO A 1 102 ? -1.224 16.843 -3.912 1.00 94.06 102 PRO A CA 1
ATOM 835 C C . PRO A 1 102 ? -0.173 16.901 -2.793 1.00 94.06 102 PRO A C 1
ATOM 837 O O . PRO A 1 102 ? 0.615 15.974 -2.582 1.00 94.06 102 PRO A O 1
ATOM 840 N N . ALA A 1 103 ? -0.112 18.038 -2.097 1.00 93.50 103 ALA A N 1
ATOM 841 C CA . ALA A 1 103 ? 0.707 18.160 -0.891 1.00 93.50 103 ALA A CA 1
ATOM 842 C C . ALA A 1 103 ? 0.204 17.190 0.191 1.00 93.50 103 ALA A C 1
ATOM 844 O O . ALA A 1 103 ? -0.984 16.900 0.187 1.00 93.50 103 ALA A O 1
ATOM 845 N N . PRO A 1 104 ? 1.067 16.698 1.100 1.00 93.94 104 PRO A N 1
ATOM 846 C CA . PRO A 1 104 ? 0.674 15.729 2.120 1.00 93.94 104 PRO A CA 1
ATOM 847 C C . PRO A 1 104 ? -0.610 16.103 2.878 1.00 93.94 104 PRO A C 1
ATOM 849 O O . PRO A 1 104 ? -0.688 17.193 3.441 1.00 93.94 104 PRO A O 1
ATOM 852 N N . GLY A 1 105 ? -1.590 15.195 2.897 1.00 90.19 105 GLY A N 1
ATOM 853 C CA . GLY A 1 105 ? -2.845 15.322 3.646 1.00 90.19 105 GLY A CA 1
ATOM 854 C C . GLY A 1 105 ? -2.835 14.574 4.984 1.00 90.19 105 GLY A C 1
ATOM 855 O O . GLY A 1 105 ? -1.999 13.707 5.231 1.00 90.19 105 GLY A O 1
ATOM 856 N N . THR A 1 106 ? -3.781 14.895 5.867 1.00 91.75 106 THR A N 1
ATOM 857 C CA . THR A 1 106 ? -3.885 14.305 7.219 1.00 91.75 106 THR A CA 1
ATOM 858 C C . THR A 1 106 ? -5.158 13.492 7.429 1.00 91.75 106 THR A C 1
ATOM 860 O O . THR A 1 106 ? -5.506 13.196 8.572 1.00 91.75 106 THR A O 1
ATOM 863 N N . ASP A 1 107 ? -5.877 13.146 6.359 1.00 94.81 107 ASP A N 1
AT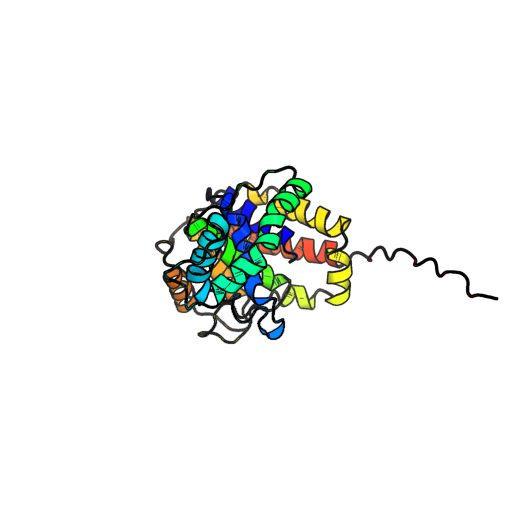OM 864 C CA . ASP A 1 107 ? -7.080 12.329 6.488 1.00 94.81 107 ASP A 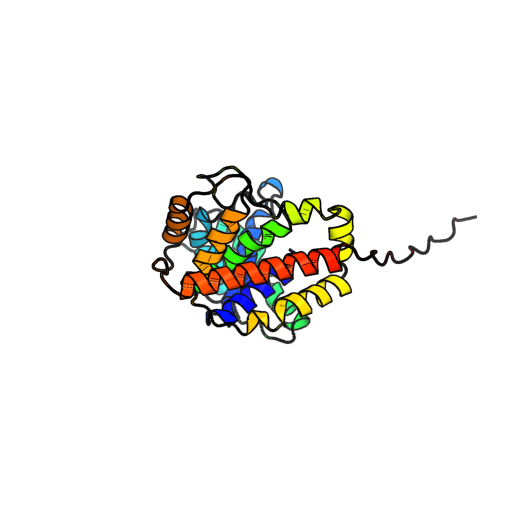CA 1
ATOM 865 C C . ASP A 1 107 ? -6.732 10.923 7.000 1.00 94.81 107 ASP A C 1
ATOM 867 O O . ASP A 1 107 ? -5.908 10.206 6.421 1.00 94.81 107 ASP A O 1
ATOM 871 N N . ALA A 1 108 ? -7.338 10.536 8.121 1.00 94.44 108 ALA A N 1
ATOM 872 C CA . ALA A 1 108 ? -6.940 9.340 8.855 1.00 94.44 108 ALA A CA 1
ATOM 873 C C . ALA A 1 108 ? -7.284 8.047 8.102 1.00 94.44 108 ALA A C 1
ATOM 875 O O . ALA A 1 108 ? -6.480 7.111 8.095 1.00 94.44 108 ALA A O 1
ATOM 876 N N . LEU A 1 109 ? -8.456 7.991 7.462 1.00 96.06 109 LEU A N 1
ATOM 877 C CA . LEU A 1 109 ? -8.907 6.823 6.705 1.00 96.06 109 LEU A CA 1
ATOM 878 C C . LEU A 1 109 ? -8.086 6.658 5.422 1.00 96.06 109 LEU A C 1
ATOM 880 O O . LEU A 1 109 ? -7.576 5.569 5.161 1.00 96.06 109 LEU A O 1
ATOM 884 N N . SER A 1 110 ? -7.871 7.747 4.682 1.00 97.25 110 SER A N 1
ATOM 885 C CA . SER A 1 110 ? -7.045 7.775 3.468 1.00 97.25 110 SER A CA 1
ATOM 886 C C . SER A 1 110 ? -5.609 7.336 3.757 1.00 97.25 110 SER A C 1
ATOM 888 O O . SER A 1 110 ? -5.050 6.499 3.045 1.00 97.25 110 SER A O 1
ATOM 890 N N . GLY A 1 111 ? -5.015 7.861 4.835 1.00 97.75 111 GLY A N 1
ATOM 891 C CA . GLY A 1 111 ? -3.681 7.468 5.284 1.00 97.75 111 GLY A CA 1
ATOM 892 C C . GLY A 1 111 ? -3.607 5.988 5.659 1.00 97.75 111 GLY A C 1
ATOM 893 O O . GLY A 1 111 ? -2.664 5.301 5.261 1.00 97.75 111 GLY A O 1
ATOM 894 N N . ALA A 1 112 ? -4.621 5.475 6.364 1.00 97.44 112 ALA A N 1
ATOM 895 C CA . ALA A 1 112 ? -4.688 4.066 6.732 1.00 97.44 112 ALA A CA 1
ATOM 896 C C . ALA A 1 112 ? -4.826 3.161 5.499 1.00 97.44 112 ALA A C 1
ATOM 898 O O . ALA A 1 112 ? -4.064 2.207 5.378 1.00 97.44 112 ALA A O 1
ATOM 899 N N . ILE A 1 113 ? -5.719 3.470 4.552 1.00 98.12 113 ILE A N 1
ATOM 900 C CA . ILE A 1 113 ? -5.869 2.706 3.300 1.00 98.12 113 ILE A CA 1
ATOM 901 C C . ILE A 1 113 ? -4.541 2.665 2.540 1.00 98.12 113 ILE A C 1
ATOM 903 O O . ILE A 1 113 ? -4.095 1.586 2.148 1.00 98.12 113 ILE A O 1
ATOM 907 N N . ALA A 1 114 ? -3.865 3.807 2.390 1.00 98.50 114 ALA A N 1
ATOM 908 C CA . ALA A 1 114 ? -2.566 3.872 1.730 1.00 98.50 114 ALA A CA 1
ATOM 909 C C . ALA A 1 114 ? -1.515 2.994 2.441 1.00 98.50 114 ALA A C 1
ATOM 911 O O . ALA A 1 114 ? -0.817 2.219 1.784 1.00 98.50 114 ALA A O 1
ATOM 912 N N . TYR A 1 115 ? -1.452 3.033 3.774 1.00 98.44 115 TYR A N 1
ATOM 913 C CA . TYR A 1 115 ? -0.552 2.192 4.570 1.00 98.44 115 TYR A CA 1
ATOM 914 C C . TYR A 1 115 ? -0.852 0.692 4.416 1.00 98.44 115 TYR A C 1
ATOM 916 O O . TYR A 1 115 ? 0.047 -0.109 4.148 1.00 98.44 115 TYR A O 1
ATOM 924 N N . LEU A 1 116 ? -2.122 0.302 4.564 1.00 98.38 116 LEU A N 1
ATOM 925 C CA . LEU A 1 116 ? -2.581 -1.081 4.414 1.00 98.38 116 LEU A CA 1
ATOM 926 C C . LEU A 1 116 ? -2.281 -1.608 3.009 1.00 98.38 116 LEU A C 1
ATOM 928 O O . LEU A 1 116 ? -1.821 -2.741 2.857 1.00 98.38 116 LEU A O 1
ATOM 932 N N . SER A 1 117 ? -2.483 -0.764 1.992 1.00 98.44 117 SER A N 1
ATOM 933 C CA . SER A 1 117 ? -2.203 -1.095 0.597 1.00 98.44 117 SER A CA 1
ATOM 934 C C . SER A 1 117 ? -0.735 -1.447 0.378 1.00 98.44 117 SER A C 1
ATOM 936 O O . SER A 1 117 ? -0.442 -2.350 -0.402 1.00 98.44 117 SER A O 1
ATOM 938 N N . HIS A 1 118 ? 0.192 -0.804 1.102 1.00 97.75 118 HIS A N 1
ATOM 939 C CA . HIS A 1 118 ? 1.606 -1.154 1.030 1.00 97.75 118 HIS A CA 1
ATOM 940 C C . HIS A 1 118 ? 1.863 -2.550 1.572 1.00 97.75 118 HIS A C 1
ATOM 942 O O . HIS A 1 118 ? 2.483 -3.342 0.869 1.00 97.75 118 HIS A O 1
ATOM 948 N N . ILE A 1 119 ? 1.389 -2.860 2.783 1.00 96.81 119 ILE A N 1
ATOM 949 C CA . ILE A 1 119 ? 1.618 -4.179 3.392 1.00 96.81 119 ILE A CA 1
ATOM 950 C C . ILE A 1 119 ? 1.027 -5.276 2.505 1.00 96.81 119 ILE A C 1
ATOM 952 O O . ILE A 1 119 ? 1.729 -6.231 2.177 1.00 96.81 119 ILE A O 1
ATOM 956 N N . TYR A 1 120 ? -0.220 -5.105 2.053 1.00 97.50 120 TYR A N 1
ATOM 957 C CA . TYR A 1 120 ? -0.857 -6.038 1.125 1.00 97.50 120 TYR A CA 1
ATOM 958 C C . TYR A 1 120 ? -0.031 -6.206 -0.155 1.00 97.50 120 TYR A C 1
ATOM 960 O O . TYR A 1 120 ? 0.255 -7.321 -0.581 1.00 97.50 120 TYR A O 1
ATOM 968 N N . PHE A 1 121 ? 0.383 -5.106 -0.780 1.00 96.19 121 PHE A N 1
ATOM 969 C CA . PHE A 1 121 ? 1.049 -5.165 -2.076 1.00 96.19 121 PHE A CA 1
ATOM 970 C C . PHE A 1 121 ? 2.512 -5.607 -1.997 1.00 96.19 121 PHE A C 1
ATOM 972 O O . PHE A 1 121 ? 3.070 -6.075 -2.993 1.00 96.19 121 PHE A O 1
ATOM 979 N N . ASP A 1 122 ? 3.146 -5.513 -0.827 1.00 93.69 122 ASP A N 1
ATOM 980 C CA . ASP A 1 122 ? 4.495 -6.042 -0.649 1.00 93.69 122 ASP A CA 1
ATOM 981 C C . ASP A 1 122 ? 4.515 -7.577 -0.574 1.00 93.69 122 ASP A C 1
ATOM 983 O O . ASP A 1 122 ? 5.548 -8.149 -0.909 1.00 93.69 122 ASP A O 1
ATOM 987 N N . THR A 1 123 ? 3.378 -8.251 -0.320 1.0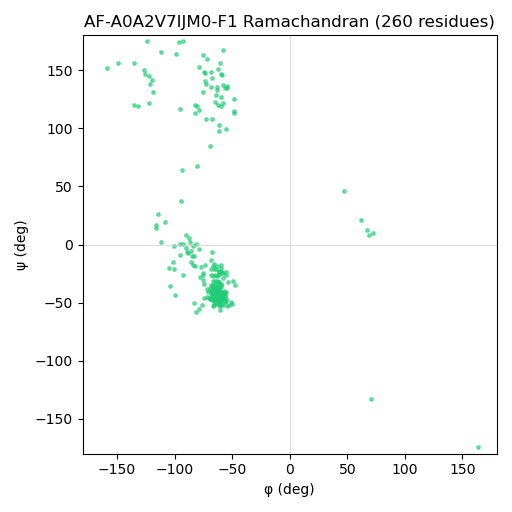0 94.25 123 THR A N 1
ATOM 988 C CA . THR A 1 123 ? 3.248 -9.732 -0.385 1.00 94.25 123 THR A CA 1
ATOM 989 C C . THR A 1 123 ? 3.664 -10.331 -1.738 1.00 94.25 123 THR A C 1
ATOM 991 O O . THR A 1 123 ? 4.033 -11.503 -1.822 1.00 94.25 123 THR A O 1
ATOM 994 N N . TYR A 1 124 ? 3.628 -9.534 -2.811 1.00 92.19 124 TYR A N 1
ATOM 995 C CA . TYR A 1 124 ? 4.062 -9.926 -4.156 1.00 92.19 124 TYR A CA 1
ATOM 996 C C . TYR A 1 124 ? 5.587 -9.915 -4.292 1.00 92.19 124 TYR A C 1
ATOM 998 O O . TYR A 1 124 ? 6.145 -10.656 -5.097 1.00 92.19 124 TYR A O 1
ATOM 1006 N N . ASN A 1 125 ? 6.262 -9.077 -3.505 1.00 86.12 125 ASN A N 1
ATOM 1007 C CA . ASN A 1 125 ? 7.690 -8.807 -3.603 1.00 86.12 125 ASN A CA 1
ATOM 1008 C C . ASN A 1 125 ? 8.511 -9.493 -2.516 1.00 86.12 125 ASN A C 1
ATOM 1010 O O . ASN A 1 125 ? 9.650 -9.887 -2.787 1.00 86.12 125 ASN A O 1
ATOM 1014 N N . ASN A 1 126 ? 7.957 -9.602 -1.301 1.00 86.38 126 ASN A N 1
ATOM 1015 C CA . ASN A 1 126 ? 8.581 -10.227 -0.136 1.00 86.38 126 ASN A CA 1
ATOM 1016 C C . ASN A 1 126 ? 7.522 -10.861 0.789 1.00 86.38 126 ASN A C 1
ATOM 1018 O O . ASN A 1 126 ? 6.383 -10.398 0.801 1.00 86.38 126 ASN A O 1
ATOM 1022 N N . PRO A 1 127 ? 7.872 -11.860 1.620 1.00 90.44 127 PRO A N 1
ATOM 1023 C CA . PRO A 1 127 ? 6.997 -12.292 2.698 1.00 90.44 127 PRO A CA 1
ATOM 1024 C C . PRO A 1 127 ? 6.916 -11.190 3.760 1.00 90.44 127 PRO A C 1
ATOM 1026 O O . PRO A 1 127 ? 7.939 -10.616 4.140 1.00 90.44 127 PRO A O 1
ATOM 1029 N N . VAL A 1 128 ? 5.711 -10.902 4.251 1.00 92.38 128 VAL A N 1
ATOM 1030 C CA . VAL A 1 128 ? 5.457 -9.875 5.277 1.00 92.38 128 VAL A CA 1
ATOM 1031 C C . VAL A 1 128 ? 4.801 -10.488 6.508 1.00 92.38 128 VAL A C 1
ATOM 1033 O O . VAL A 1 128 ? 3.902 -11.311 6.384 1.00 92.38 128 VAL A O 1
ATOM 1036 N N . GLN A 1 129 ? 5.209 -10.098 7.713 1.00 93.81 129 GLN A N 1
ATOM 1037 C CA . GLN A 1 129 ? 4.588 -10.573 8.958 1.00 93.81 129 GLN A CA 1
ATOM 1038 C C . GLN A 1 129 ? 3.493 -9.595 9.420 1.00 93.81 129 GLN A C 1
ATOM 1040 O O . GLN A 1 129 ? 3.589 -8.950 10.464 1.00 93.81 129 GLN A O 1
ATOM 1045 N N . ALA A 1 130 ? 2.442 -9.466 8.605 1.00 95.88 130 ALA A N 1
ATOM 1046 C CA . ALA A 1 130 ? 1.434 -8.409 8.730 1.00 95.88 130 ALA A CA 1
ATOM 1047 C C . ALA A 1 130 ? 0.638 -8.429 10.053 1.00 95.88 130 ALA A C 1
ATOM 1049 O O . ALA A 1 130 ? 0.147 -7.389 10.494 1.00 95.88 130 ALA A O 1
ATOM 1050 N N . PHE A 1 131 ? 0.520 -9.598 10.688 1.00 96.50 131 PHE A N 1
ATOM 1051 C CA . PHE A 1 131 ? -0.329 -9.843 11.859 1.00 96.50 131 PHE A CA 1
ATOM 1052 C C . PHE A 1 131 ? 0.457 -10.036 13.164 1.00 96.50 131 PHE A C 1
ATOM 1054 O O . PHE A 1 131 ? -0.080 -10.569 14.135 1.00 96.50 131 PHE A O 1
ATOM 1061 N N . LEU A 1 132 ? 1.717 -9.594 13.219 1.00 93.25 132 LEU A N 1
ATOM 1062 C CA . LEU A 1 132 ? 2.454 -9.575 14.481 1.00 93.25 132 LEU A CA 1
ATOM 1063 C C . LEU A 1 132 ? 1.752 -8.697 15.539 1.00 93.25 132 LEU A C 1
ATOM 1065 O O . LEU A 1 132 ? 1.171 -7.663 15.194 1.00 93.25 132 LEU A O 1
ATOM 1069 N N . PRO A 1 133 ? 1.846 -9.068 16.830 1.00 92.19 133 PRO A N 1
ATOM 1070 C CA . PRO A 1 133 ? 2.502 -10.274 17.349 1.00 92.19 133 PRO A CA 1
ATOM 1071 C C . PRO A 1 133 ? 1.599 -11.522 17.351 1.00 92.19 133 PRO A C 1
ATOM 1073 O O . PRO A 1 133 ? 2.080 -12.604 17.667 1.00 92.19 133 PRO A O 1
ATOM 1076 N N . ASP A 1 134 ? 0.310 -11.388 17.014 1.00 94.81 134 ASP A N 1
ATOM 1077 C CA . ASP A 1 134 ? -0.682 -12.468 17.122 1.00 94.81 134 ASP A CA 1
ATOM 1078 C C . ASP A 1 134 ? -0.378 -13.652 16.175 1.00 94.81 134 ASP A C 1
ATOM 1080 O O . ASP A 1 134 ? -0.673 -14.799 16.504 1.00 94.81 134 ASP A O 1
ATOM 1084 N N . VAL A 1 135 ? 0.224 -13.392 15.006 1.00 94.69 135 VAL A N 1
ATOM 1085 C CA . VAL A 1 135 ? 0.665 -14.420 14.048 1.00 94.69 135 VAL A CA 1
ATOM 1086 C C . VAL A 1 135 ? 2.099 -14.141 13.606 1.00 94.69 135 VAL A C 1
ATOM 1088 O O . VAL A 1 135 ? 2.391 -13.110 13.002 1.00 94.69 135 VAL A O 1
ATOM 1091 N N . VAL A 1 136 ? 2.991 -15.097 13.879 1.00 92.88 136 VAL A N 1
ATOM 1092 C CA . VAL A 1 136 ? 4.417 -15.024 13.508 1.00 92.88 136 VAL A CA 1
ATOM 1093 C C . VAL A 1 136 ? 4.693 -15.443 12.063 1.00 92.88 136 VAL A C 1
ATOM 1095 O O . VAL A 1 136 ? 5.747 -15.122 11.518 1.00 92.88 136 VAL A O 1
ATOM 1098 N N . HIS A 1 137 ? 3.762 -16.155 11.430 1.00 94.06 137 HIS A N 1
ATOM 1099 C CA . HIS A 1 137 ? 3.910 -16.628 10.059 1.00 94.06 137 HIS A CA 1
ATOM 1100 C C . HIS A 1 137 ? 3.750 -15.483 9.060 1.00 94.06 137 HIS A C 1
ATOM 1102 O O . H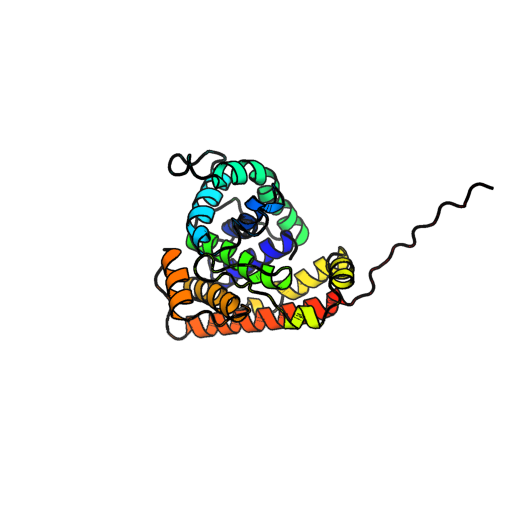IS A 1 137 ? 2.905 -14.602 9.224 1.00 94.06 137 HIS A O 1
ATOM 1108 N N . SER A 1 138 ? 4.569 -15.505 8.013 1.00 94.31 138 SER A N 1
ATOM 1109 C CA . SER A 1 138 ? 4.507 -14.505 6.953 1.00 94.31 138 SER A CA 1
ATOM 1110 C C . SER A 1 138 ? 3.316 -14.715 6.019 1.00 94.31 138 SER A C 1
ATOM 1112 O O . SER A 1 138 ? 2.737 -15.800 5.931 1.00 94.31 138 SER A O 1
ATOM 1114 N N . CYS A 1 139 ? 3.013 -13.663 5.271 1.00 95.50 139 CYS A N 1
ATOM 1115 C CA . CYS A 1 139 ? 2.040 -13.625 4.198 1.00 95.50 139 CYS A CA 1
ATOM 1116 C C . CYS A 1 139 ? 2.745 -13.267 2.894 1.00 95.50 139 CYS A C 1
ATOM 1118 O O . CYS A 1 139 ? 3.588 -12.367 2.864 1.00 95.50 139 CYS A O 1
ATOM 1120 N N . ALA A 1 140 ? 2.476 -14.040 1.846 1.00 95.19 140 ALA A N 1
ATOM 1121 C CA . ALA A 1 140 ? 3.190 -13.971 0.580 1.00 95.19 140 ALA A CA 1
ATOM 1122 C C . ALA A 1 140 ? 2.358 -14.570 -0.558 1.00 95.19 140 ALA A C 1
ATOM 1124 O O . ALA A 1 140 ? 1.605 -15.524 -0.372 1.00 95.19 140 ALA A O 1
ATOM 1125 N N . GLN A 1 141 ? 2.582 -14.085 -1.777 1.00 94.12 141 GLN A N 1
ATOM 1126 C CA . GLN A 1 141 ? 2.000 -14.655 -2.995 1.00 94.12 141 GLN A CA 1
ATOM 1127 C C . GLN A 1 141 ? 2.790 -15.892 -3.451 1.00 94.12 141 GLN A C 1
ATOM 1129 O O . GLN A 1 141 ? 3.466 -15.893 -4.479 1.00 94.12 141 GLN A O 1
ATOM 1134 N N . VAL A 1 142 ? 2.732 -16.968 -2.665 1.00 89.88 142 VAL A N 1
ATOM 1135 C CA . VAL A 1 142 ? 3.570 -18.171 -2.845 1.00 89.88 142 VAL A CA 1
ATOM 1136 C C . VAL A 1 142 ? 3.404 -18.795 -4.230 1.00 89.88 142 VAL A C 1
ATOM 1138 O O . VAL A 1 142 ? 4.384 -19.231 -4.831 1.00 89.88 142 VAL A O 1
ATOM 1141 N N . GLY A 1 143 ? 2.174 -18.831 -4.751 1.00 90.44 143 GLY A N 1
ATOM 1142 C CA . GLY A 1 143 ? 1.891 -19.363 -6.086 1.00 90.44 143 GLY A CA 1
ATOM 1143 C C . GLY A 1 143 ? 2.632 -18.597 -7.185 1.00 90.44 143 GLY A C 1
ATOM 1144 O O . GLY A 1 143 ? 3.269 -19.209 -8.039 1.00 90.44 143 GLY A O 1
ATOM 1145 N N . LEU A 1 144 ? 2.636 -17.262 -7.107 1.00 91.19 144 LEU A N 1
ATOM 1146 C CA . LEU A 1 144 ? 3.396 -16.398 -8.014 1.00 91.19 144 LEU A CA 1
ATOM 1147 C C . LEU A 1 144 ? 4.902 -16.674 -7.915 1.00 91.19 144 LEU A C 1
ATOM 1149 O O . LEU A 1 144 ? 5.585 -16.760 -8.931 1.00 91.19 144 LEU A O 1
ATOM 1153 N N . TRP A 1 145 ? 5.415 -16.854 -6.699 1.00 87.75 145 TRP A N 1
ATOM 1154 C CA . TRP A 1 145 ? 6.841 -17.069 -6.453 1.00 87.75 145 TRP A CA 1
ATOM 1155 C C . TRP A 1 145 ? 7.330 -18.418 -6.962 1.00 87.75 145 TRP A C 1
ATOM 1157 O O . TRP A 1 145 ? 8.422 -18.506 -7.508 1.00 87.75 145 TRP A O 1
ATOM 1167 N N . LYS A 1 146 ? 6.503 -19.460 -6.840 1.00 90.12 146 LYS A N 1
ATOM 1168 C CA . LYS A 1 146 ? 6.775 -20.773 -7.440 1.00 90.12 146 LYS A CA 1
ATOM 1169 C C . LYS A 1 146 ? 6.775 -20.723 -8.970 1.00 90.12 146 LYS A C 1
ATOM 1171 O O . LYS A 1 146 ? 7.422 -21.547 -9.604 1.00 90.12 146 LYS A O 1
ATOM 1176 N N . ALA A 1 147 ? 6.059 -19.767 -9.561 1.00 89.50 147 ALA A N 1
ATOM 1177 C CA . ALA A 1 147 ? 5.939 -19.602 -11.007 1.00 89.50 147 ALA A CA 1
ATOM 1178 C C . ALA A 1 147 ? 7.011 -18.684 -11.632 1.00 89.50 147 ALA A C 1
ATOM 1180 O O . ALA A 1 147 ? 7.015 -18.508 -12.857 1.00 89.50 147 ALA A O 1
ATOM 1181 N N . LEU A 1 148 ? 7.897 -18.087 -10.827 1.00 86.50 148 LEU A N 1
ATOM 1182 C CA . LEU A 1 148 ? 8.924 -17.141 -11.267 1.00 86.50 148 LEU A CA 1
ATOM 1183 C C . LEU A 1 148 ? 10.317 -17.570 -10.805 1.00 86.50 148 LEU A C 1
ATOM 1185 O O . LEU A 1 148 ? 10.491 -18.066 -9.699 1.00 86.50 148 LEU A O 1
ATOM 1189 N N . ASN A 1 149 ? 11.334 -17.281 -11.620 1.00 85.38 149 ASN A N 1
ATOM 1190 C CA . ASN A 1 149 ? 12.706 -17.205 -11.124 1.00 85.38 149 ASN A CA 1
ATOM 1191 C C . ASN A 1 149 ? 12.885 -15.836 -10.435 1.00 85.38 149 ASN A C 1
ATOM 1193 O O . ASN A 1 149 ? 12.810 -14.821 -11.130 1.00 85.38 149 ASN A O 1
ATOM 1197 N N . PRO A 1 150 ? 13.135 -15.765 -9.112 1.00 78.81 150 PRO A N 1
ATOM 1198 C CA . PRO A 1 150 ? 13.146 -14.497 -8.379 1.00 78.81 150 PRO A CA 1
ATOM 1199 C C . PRO A 1 150 ? 14.204 -13.494 -8.855 1.00 78.81 150 PRO A C 1
ATOM 1201 O O . PRO A 1 150 ? 13.974 -12.286 -8.793 1.00 78.81 150 PRO A O 1
ATOM 1204 N N . VAL A 1 151 ? 15.358 -13.976 -9.328 1.00 81.94 151 VAL A N 1
ATOM 1205 C CA . VAL A 1 151 ? 16.451 -13.118 -9.809 1.00 81.94 151 VAL A CA 1
ATOM 1206 C C . VAL A 1 151 ? 16.109 -12.564 -11.186 1.00 81.94 151 VAL A C 1
ATOM 1208 O O . VAL A 1 151 ? 16.118 -11.348 -11.370 1.00 81.94 151 VAL A O 1
ATOM 1211 N N . ALA A 1 152 ? 15.735 -13.438 -12.124 1.00 83.56 152 ALA A N 1
ATOM 1212 C CA . ALA A 1 152 ? 15.356 -13.029 -13.477 1.00 83.56 152 ALA A CA 1
ATOM 1213 C C . ALA A 1 152 ? 14.148 -12.083 -13.458 1.00 83.56 152 ALA A C 1
ATOM 1215 O O . ALA A 1 152 ? 14.161 -11.046 -14.115 1.00 83.56 152 ALA A O 1
ATOM 1216 N N . PHE A 1 153 ? 13.161 -12.385 -12.610 1.00 86.50 153 PHE A N 1
ATOM 1217 C CA . PHE A 1 153 ? 12.001 -11.537 -12.368 1.00 86.50 153 PHE A CA 1
ATOM 1218 C C . PHE A 1 153 ? 12.394 -10.104 -12.011 1.00 86.50 153 PHE A C 1
ATOM 1220 O O . PHE A 1 153 ? 11.892 -9.161 -12.618 1.00 86.50 153 PHE A O 1
ATOM 1227 N N . ARG A 1 154 ? 13.285 -9.928 -11.026 1.00 84.38 154 ARG A N 1
ATOM 1228 C CA . ARG A 1 154 ? 13.687 -8.590 -10.583 1.00 84.38 154 ARG A CA 1
ATOM 1229 C C . ARG A 1 154 ? 14.473 -7.854 -11.665 1.00 84.38 154 ARG A C 1
ATOM 1231 O O . ARG A 1 154 ? 14.261 -6.661 -11.834 1.00 84.38 154 ARG A O 1
ATOM 1238 N N . LEU A 1 155 ? 15.342 -8.547 -12.397 1.00 86.19 155 LEU A N 1
ATOM 1239 C CA . LEU A 1 155 ? 16.107 -7.933 -13.486 1.00 86.19 155 LEU A CA 1
ATOM 1240 C C . LEU A 1 155 ? 15.208 -7.507 -14.655 1.00 86.19 155 LEU A C 1
ATOM 1242 O O . LEU A 1 155 ? 15.431 -6.447 -15.223 1.00 86.19 155 LEU A O 1
ATOM 1246 N N . SER A 1 156 ? 14.180 -8.298 -14.968 1.00 89.06 156 SER A N 1
ATOM 1247 C CA . SER A 1 156 ? 13.249 -8.029 -16.066 1.00 89.06 156 SER A CA 1
ATOM 1248 C C . SER A 1 156 ? 12.198 -6.980 -15.705 1.00 89.06 156 SER A C 1
ATOM 1250 O O . SER A 1 156 ? 12.056 -5.978 -16.400 1.00 89.06 156 SER A O 1
ATOM 1252 N N . LEU A 1 157 ? 11.446 -7.184 -14.613 1.00 88.94 157 LEU A N 1
ATOM 1253 C CA . LEU A 1 157 ? 10.326 -6.301 -14.277 1.00 88.94 157 LEU A CA 1
ATOM 1254 C C . LEU A 1 157 ? 10.805 -4.877 -13.988 1.00 88.94 157 LEU A C 1
ATOM 1256 O O . LEU A 1 157 ? 10.115 -3.943 -14.372 1.00 88.94 157 LEU A O 1
ATOM 1260 N N . TYR A 1 158 ? 11.939 -4.711 -13.299 1.00 88.12 158 TYR A N 1
ATOM 1261 C CA . TYR A 1 158 ? 12.436 -3.394 -12.882 1.00 88.12 158 TYR A CA 1
ATOM 1262 C C . TYR A 1 158 ? 13.306 -2.691 -13.931 1.00 88.12 158 TYR A C 1
ATOM 1264 O O . TYR A 1 158 ? 13.832 -1.614 -13.652 1.00 88.12 158 TYR A O 1
ATOM 1272 N N . GLU A 1 159 ? 13.432 -3.256 -15.130 1.00 89.19 159 GLU A N 1
ATOM 1273 C CA . GLU A 1 159 ? 13.895 -2.510 -16.295 1.00 89.19 159 GLU A CA 1
ATOM 1274 C C . GLU A 1 159 ? 12.901 -1.381 -16.617 1.00 89.19 159 GLU A C 1
ATOM 1276 O O . GLU A 1 159 ? 11.688 -1.603 -16.570 1.00 89.19 159 GLU A O 1
ATOM 1281 N N . SER A 1 160 ? 13.402 -0.173 -16.912 1.00 83.06 160 SER A N 1
ATOM 1282 C CA . SER A 1 160 ? 12.589 1.052 -17.009 1.00 83.06 160 SER A CA 1
ATOM 1283 C C . SER A 1 160 ? 11.355 0.883 -17.902 1.00 83.06 160 SER A C 1
ATOM 1285 O O . SER A 1 160 ? 10.233 1.108 -17.448 1.00 83.06 160 SER A O 1
ATOM 1287 N N . ASP A 1 161 ? 11.540 0.372 -19.118 1.00 89.69 161 ASP A N 1
ATOM 1288 C CA . ASP A 1 161 ? 10.453 0.203 -20.087 1.00 89.69 161 ASP A CA 1
ATOM 1289 C C . ASP A 1 161 ? 9.411 -0.823 -19.609 1.00 89.69 161 ASP A C 1
ATOM 1291 O O . ASP A 1 161 ? 8.200 -0.644 -19.781 1.00 89.69 161 ASP A O 1
ATOM 1295 N N . ASN A 1 162 ? 9.862 -1.900 -18.955 1.00 92.81 162 ASN A N 1
ATOM 1296 C CA . ASN A 1 162 ? 8.982 -2.951 -18.454 1.00 92.81 162 ASN A CA 1
ATOM 1297 C C . ASN A 1 162 ? 8.167 -2.481 -17.251 1.00 92.81 162 ASN A C 1
ATOM 1299 O O . ASN A 1 162 ? 6.955 -2.716 -17.222 1.00 92.81 162 ASN A O 1
ATOM 1303 N N . ILE A 1 163 ? 8.784 -1.799 -16.279 1.00 93.81 163 ILE A N 1
ATOM 1304 C CA . ILE A 1 163 ? 8.057 -1.321 -15.098 1.00 93.81 163 ILE A CA 1
ATOM 1305 C C . ILE A 1 163 ? 7.064 -0.213 -15.465 1.00 93.81 163 ILE A C 1
ATOM 1307 O O . ILE A 1 163 ? 5.968 -0.152 -14.903 1.00 93.81 163 ILE A O 1
ATOM 1311 N N . GLU A 1 164 ? 7.396 0.647 -16.428 1.00 93.12 164 GLU A N 1
ATOM 1312 C CA . GLU A 1 164 ? 6.489 1.684 -16.923 1.00 93.12 164 GLU A CA 1
ATOM 1313 C C . GLU A 1 164 ? 5.294 1.082 -17.663 1.00 93.12 164 GLU A C 1
ATOM 1315 O O . GLU A 1 164 ? 4.142 1.394 -17.338 1.00 93.12 164 GLU A O 1
ATOM 1320 N N . ALA A 1 165 ? 5.538 0.144 -18.582 1.00 93.88 165 ALA A N 1
ATOM 1321 C CA . ALA A 1 165 ? 4.473 -0.569 -19.280 1.00 93.88 165 ALA A CA 1
ATOM 1322 C C . ALA A 1 165 ? 3.586 -1.377 -18.312 1.00 93.88 165 ALA A C 1
ATOM 1324 O O . ALA A 1 165 ? 2.356 -1.371 -18.444 1.00 93.88 165 ALA A O 1
ATOM 1325 N N . PHE A 1 166 ? 4.192 -2.014 -17.303 1.00 95.50 166 PHE A N 1
ATOM 1326 C CA . PHE A 1 166 ? 3.485 -2.699 -16.223 1.00 95.50 166 PHE A CA 1
ATOM 1327 C C . PHE A 1 166 ? 2.550 -1.742 -15.477 1.00 95.50 166 PHE A C 1
ATOM 1329 O O . PHE A 1 166 ? 1.358 -2.030 -15.358 1.00 95.50 166 PHE A O 1
ATOM 1336 N N . ARG A 1 167 ? 3.046 -0.584 -15.015 1.00 95.94 167 ARG A N 1
ATOM 1337 C CA . ARG A 1 167 ? 2.228 0.411 -14.296 1.00 95.94 167 ARG A CA 1
ATOM 1338 C C . ARG A 1 167 ? 1.092 0.937 -15.160 1.00 95.94 167 ARG A C 1
ATOM 1340 O O . ARG A 1 167 ? -0.031 1.029 -14.668 1.00 95.94 167 ARG A O 1
ATOM 1347 N N . LYS A 1 168 ? 1.357 1.236 -16.437 1.00 95.00 168 LYS A N 1
ATOM 1348 C CA . LYS A 1 168 ? 0.335 1.721 -17.373 1.00 95.00 168 LYS A CA 1
ATOM 1349 C C . LYS A 1 168 ? -0.834 0.740 -17.461 1.00 95.00 168 LYS A C 1
ATOM 1351 O O . LYS A 1 168 ? -1.984 1.131 -17.292 1.00 95.00 168 LYS A O 1
ATOM 1356 N N . ARG A 1 169 ? -0.543 -0.549 -17.647 1.00 96.25 169 ARG A N 1
ATOM 1357 C CA . ARG A 1 169 ? -1.579 -1.588 -17.748 1.00 96.25 169 ARG A CA 1
ATOM 1358 C C . ARG A 1 169 ? -2.229 -1.935 -16.419 1.00 96.25 169 ARG A C 1
ATOM 1360 O O . ARG A 1 169 ? -3.415 -2.248 -16.405 1.00 96.25 169 ARG A O 1
ATOM 1367 N N . LEU A 1 170 ? -1.476 -1.892 -15.322 1.00 96.75 170 LEU A N 1
ATOM 1368 C CA . LEU A 1 170 ? -2.020 -2.196 -14.006 1.00 96.75 170 LEU A CA 1
ATOM 1369 C C . LEU A 1 170 ? -2.957 -1.090 -13.522 1.00 96.75 170 LEU A C 1
ATOM 1371 O O . LEU A 1 170 ? -3.985 -1.425 -12.951 1.00 96.75 170 LEU A O 1
ATOM 1375 N N . TYR A 1 171 ? -2.623 0.188 -13.728 1.00 96.62 171 TYR A N 1
ATOM 1376 C CA . TYR A 1 171 ? -3.311 1.315 -13.084 1.00 96.62 171 TYR A CA 1
ATOM 1377 C C . TYR A 1 171 ? -4.257 2.111 -13.980 1.00 96.62 171 TYR A C 1
ATOM 1379 O O . TYR A 1 171 ? -5.155 2.760 -13.455 1.00 96.62 171 TYR A O 1
ATOM 1387 N N . PHE A 1 172 ? -4.122 2.033 -15.304 1.00 94.31 172 PHE A N 1
ATOM 1388 C CA . PHE A 1 172 ? -4.940 2.811 -16.244 1.00 94.31 172 PHE A CA 1
ATOM 1389 C C . PHE A 1 172 ? -5.860 1.935 -17.109 1.00 94.31 172 PHE A C 1
ATOM 1391 O O . PHE A 1 172 ? -6.214 2.307 -18.222 1.00 94.31 172 PHE A O 1
ATOM 1398 N N . GLY A 1 173 ? -6.233 0.756 -16.602 1.00 92.94 173 GLY A N 1
ATOM 1399 C CA . GLY A 1 173 ? -7.270 -0.104 -17.184 1.00 92.94 173 GLY A CA 1
ATOM 1400 C C . GLY A 1 173 ? -8.648 0.085 -16.535 1.00 92.94 173 GLY A C 1
ATOM 1401 O O . GLY A 1 173 ? -8.772 0.757 -15.508 1.00 92.94 173 GLY A O 1
ATOM 1402 N N . SER A 1 174 ? -9.662 -0.579 -17.097 1.00 94.69 174 SER A N 1
ATOM 1403 C CA . SER A 1 174 ? -11.079 -0.466 -16.702 1.00 94.69 174 SER A CA 1
ATOM 1404 C C . SER A 1 174 ? -11.407 -0.970 -15.294 1.00 94.69 174 SER A C 1
ATOM 1406 O O . SER A 1 174 ? -12.392 -0.533 -14.711 1.00 94.69 174 SER A O 1
ATOM 1408 N N . LEU A 1 175 ? -10.566 -1.829 -14.699 1.00 95.69 175 LEU A N 1
ATOM 1409 C CA . LEU A 1 175 ? -10.712 -2.304 -13.310 1.00 95.69 175 LEU A CA 1
ATOM 1410 C C . LEU A 1 175 ? -10.968 -1.153 -12.320 1.00 95.69 175 LEU A C 1
ATOM 1412 O O . LEU A 1 175 ? -11.697 -1.290 -11.345 1.00 95.69 175 LEU A O 1
ATOM 1416 N N . TRP A 1 176 ? -10.355 -0.004 -12.577 1.00 97.06 176 TRP A N 1
ATOM 1417 C CA . TRP A 1 176 ? -10.377 1.165 -11.706 1.00 97.06 176 TRP A CA 1
ATOM 1418 C C . TRP A 1 176 ? -11.527 2.140 -11.982 1.00 97.06 176 TRP A C 1
ATOM 1420 O O . TRP A 1 176 ? -11.534 3.235 -11.431 1.00 97.06 176 TRP A O 1
ATOM 1430 N N . GLU A 1 177 ? -12.478 1.782 -12.840 1.00 95.56 177 GLU A N 1
ATOM 1431 C CA . GLU A 1 177 ? -13.725 2.540 -13.022 1.00 95.56 177 GLU A CA 1
ATOM 1432 C C . GLU A 1 177 ? -14.741 2.249 -11.899 1.00 95.56 177 GLU A C 1
ATOM 1434 O O . GLU A 1 177 ? -15.802 2.870 -11.825 1.00 95.56 177 GLU A O 1
ATOM 1439 N N . ALA A 1 178 ? -14.401 1.318 -11.001 1.00 95.56 178 ALA A N 1
ATOM 1440 C CA . ALA A 1 178 ? -15.186 0.958 -9.832 1.00 95.56 178 ALA A CA 1
ATOM 1441 C C . ALA A 1 178 ? -15.391 2.131 -8.858 1.00 95.56 178 ALA A C 1
ATOM 1443 O O . ALA A 1 178 ? -14.590 3.064 -8.769 1.00 95.56 178 ALA A O 1
ATOM 1444 N N . ARG A 1 179 ? -16.458 2.027 -8.061 1.00 96.50 179 ARG A N 1
ATOM 1445 C CA . ARG A 1 179 ? -16.714 2.879 -6.897 1.00 96.50 179 ARG A CA 1
ATOM 1446 C C . ARG A 1 179 ? -16.837 1.994 -5.671 1.00 96.50 179 ARG A C 1
ATOM 1448 O O . ARG A 1 179 ? -17.676 1.098 -5.654 1.00 96.50 179 ARG A O 1
ATOM 1455 N N . LEU A 1 180 ? -15.993 2.232 -4.679 1.00 97.12 180 LEU A N 1
ATOM 1456 C CA . LEU A 1 180 ? -15.869 1.400 -3.490 1.00 97.12 180 LEU A CA 1
ATOM 1457 C C . LEU A 1 180 ? -16.121 2.231 -2.240 1.00 97.12 180 LEU A C 1
ATOM 1459 O O . LEU A 1 180 ? -15.727 3.389 -2.155 1.00 97.12 180 LEU A O 1
ATOM 1463 N N . GLU A 1 181 ? -16.732 1.620 -1.238 1.00 96.94 181 GLU A N 1
ATOM 1464 C CA . GLU A 1 181 ? -16.806 2.224 0.085 1.00 96.94 181 GLU A CA 1
ATOM 1465 C C . GLU A 1 181 ? -15.421 2.098 0.772 1.00 96.94 181 GLU A C 1
ATOM 1467 O O . GLU A 1 181 ? -14.794 1.029 0.728 1.00 96.94 181 GLU A O 1
ATOM 1472 N N . PRO A 1 182 ? -14.867 3.180 1.346 1.00 96.75 182 PRO A N 1
ATOM 1473 C CA . PRO A 1 182 ? -13.496 3.186 1.853 1.00 96.75 182 PRO A CA 1
ATOM 1474 C C . PRO A 1 182 ? -13.252 2.269 3.061 1.00 96.75 182 PRO A C 1
ATOM 1476 O O . PRO A 1 182 ? -12.176 1.665 3.152 1.00 96.75 182 PRO A O 1
ATOM 1479 N N . HIS A 1 183 ? -14.216 2.101 3.970 1.00 97.44 183 HIS A N 1
ATOM 1480 C CA . HIS A 1 183 ? -14.092 1.142 5.071 1.00 97.44 183 HIS A CA 1
ATOM 1481 C C . HIS A 1 183 ? -14.064 -0.305 4.557 1.00 97.44 183 HIS A C 1
ATOM 1483 O O . HIS A 1 183 ? -13.249 -1.110 5.024 1.00 97.44 183 HIS A O 1
ATOM 1489 N N . ALA A 1 184 ? -14.878 -0.628 3.548 1.00 97.31 184 ALA A N 1
ATOM 1490 C CA . ALA A 1 184 ? -14.926 -1.912 2.849 1.00 97.31 184 ALA A CA 1
ATOM 1491 C C . ALA A 1 184 ? -13.603 -2.217 2.174 1.00 97.31 184 ALA A C 1
ATOM 1493 O O . ALA A 1 184 ? -13.082 -3.325 2.321 1.00 97.31 184 ALA A O 1
ATOM 1494 N N . LEU A 1 185 ? -13.006 -1.219 1.528 1.00 97.50 185 LEU A N 1
ATOM 1495 C CA . LEU A 1 185 ? -11.686 -1.341 0.936 1.00 97.50 185 LEU A CA 1
ATOM 1496 C C . LEU A 1 185 ? -10.598 -1.605 1.989 1.00 97.50 185 LEU A C 1
ATOM 1498 O O . LEU A 1 185 ? -9.804 -2.535 1.828 1.00 97.50 185 LEU A O 1
ATOM 1502 N N . ALA A 1 186 ? -10.574 -0.842 3.087 1.00 97.75 186 ALA A N 1
ATOM 1503 C CA . ALA A 1 186 ? -9.617 -1.054 4.175 1.00 97.75 186 ALA A CA 1
ATOM 1504 C C . ALA A 1 186 ? -9.743 -2.465 4.775 1.00 97.75 186 ALA A C 1
ATOM 1506 O O . ALA A 1 186 ? -8.740 -3.159 4.965 1.00 97.75 186 ALA A O 1
ATOM 1507 N N . TYR A 1 187 ? -10.974 -2.925 5.018 1.00 97.19 187 TYR A N 1
ATOM 1508 C CA . TYR A 1 187 ? -11.230 -4.277 5.506 1.00 97.19 187 TYR A CA 1
ATOM 1509 C C . TYR A 1 187 ? -10.788 -5.340 4.489 1.00 97.19 187 TYR A C 1
ATOM 1511 O O . TYR A 1 187 ? -10.142 -6.323 4.863 1.00 97.19 187 TYR A O 1
ATOM 1519 N N . ALA A 1 188 ? -11.111 -5.157 3.205 1.00 97.31 188 ALA A N 1
ATOM 1520 C CA . ALA A 1 188 ? -10.763 -6.089 2.135 1.00 97.31 188 ALA A CA 1
ATOM 1521 C C . ALA A 1 188 ? -9.244 -6.247 1.978 1.00 97.31 188 ALA A C 1
ATOM 1523 O O . ALA A 1 188 ? -8.777 -7.371 1.811 1.00 97.31 188 ALA A O 1
ATOM 1524 N N . LEU A 1 189 ? -8.461 -5.171 2.121 1.00 98.31 189 LEU A N 1
ATOM 1525 C CA . LEU A 1 189 ? -6.993 -5.234 2.108 1.00 98.31 189 LEU A CA 1
ATOM 1526 C C . LEU A 1 189 ? -6.438 -6.114 3.239 1.00 98.31 189 LEU A C 1
ATOM 1528 O O . LEU A 1 189 ? -5.556 -6.943 3.000 1.00 98.31 189 LEU A O 1
ATOM 1532 N N . ILE A 1 190 ? -6.964 -5.976 4.461 1.00 97.81 190 ILE A N 1
ATOM 1533 C CA . ILE A 1 190 ? -6.548 -6.800 5.610 1.00 97.81 190 ILE A CA 1
ATOM 1534 C C . ILE A 1 190 ? -6.950 -8.260 5.377 1.00 97.81 190 ILE A C 1
ATOM 1536 O O . ILE A 1 190 ? -6.127 -9.158 5.551 1.00 97.81 190 ILE A O 1
ATOM 1540 N N . ALA A 1 191 ? -8.197 -8.498 4.963 1.00 96.62 191 ALA A N 1
ATOM 1541 C CA . ALA A 1 191 ? -8.726 -9.838 4.727 1.00 96.62 191 ALA A CA 1
ATOM 1542 C C . ALA A 1 191 ? -7.982 -10.567 3.596 1.00 96.62 191 ALA A C 1
ATOM 1544 O O . ALA A 1 191 ? -7.645 -11.739 3.747 1.00 96.62 191 ALA A O 1
ATOM 1545 N N . GLN A 1 192 ? -7.670 -9.874 2.498 1.00 97.44 192 GLN A N 1
ATOM 1546 C CA . GLN A 1 192 ? -6.893 -10.459 1.410 1.00 97.44 192 GLN A CA 1
ATOM 1547 C C . GLN A 1 192 ? -5.455 -10.737 1.849 1.00 97.44 192 GLN A C 1
ATOM 1549 O O . GLN A 1 192 ? -4.921 -11.800 1.557 1.00 97.44 192 GLN A O 1
ATOM 1554 N N . THR A 1 193 ? -4.835 -9.834 2.616 1.00 97.75 193 THR A N 1
ATOM 1555 C CA . THR A 1 193 ? -3.499 -10.096 3.176 1.00 97.75 193 THR A CA 1
ATOM 1556 C C . THR A 1 193 ? -3.517 -11.345 4.061 1.00 97.75 193 THR A C 1
ATOM 1558 O O . THR A 1 193 ? -2.648 -12.198 3.907 1.00 97.75 193 THR A O 1
ATOM 1561 N N . ALA A 1 194 ? -4.533 -11.502 4.919 1.00 97.56 194 ALA A N 1
ATOM 1562 C CA . ALA A 1 194 ? -4.749 -12.703 5.732 1.00 97.56 194 ALA A CA 1
ATOM 1563 C C . ALA A 1 194 ? -4.839 -13.988 4.892 1.00 97.56 194 ALA A C 1
ATOM 1565 O O . ALA A 1 194 ? -4.229 -14.989 5.253 1.00 97.56 194 ALA A O 1
ATOM 1566 N N . ALA A 1 195 ? -5.538 -13.949 3.755 1.00 96.31 195 ALA A N 1
ATOM 1567 C CA . ALA A 1 195 ? -5.675 -15.097 2.856 1.00 96.31 195 ALA A CA 1
ATOM 1568 C C . ALA A 1 195 ? -4.352 -15.522 2.187 1.00 96.31 195 ALA A C 1
ATOM 1570 O O . ALA A 1 195 ? -4.239 -16.645 1.706 1.00 96.31 195 ALA A O 1
ATOM 1571 N N . THR A 1 196 ? -3.344 -14.643 2.169 1.00 96.06 196 THR A N 1
ATOM 1572 C CA . THR A 1 196 ? -2.001 -14.947 1.639 1.00 96.06 196 THR A CA 1
ATOM 1573 C C . THR A 1 196 ? -1.027 -15.449 2.708 1.00 96.06 196 THR A C 1
ATOM 1575 O O . THR A 1 196 ? 0.144 -15.692 2.412 1.00 96.06 196 THR A O 1
ATOM 1578 N N . CYS A 1 197 ? -1.462 -15.563 3.965 1.00 96.81 197 CYS A N 1
ATOM 1579 C CA . CYS A 1 197 ? -0.619 -16.045 5.053 1.00 96.81 197 CYS A CA 1
ATOM 1580 C C . CYS A 1 197 ? -0.400 -17.558 4.974 1.00 96.81 197 CYS A C 1
ATOM 1582 O O . CYS A 1 197 ? -1.268 -18.309 4.544 1.00 96.81 197 CYS A O 1
ATOM 1584 N N . PHE A 1 198 ? 0.770 -18.021 5.422 1.00 95.81 198 PHE A N 1
ATOM 1585 C CA . PHE A 1 198 ? 1.108 -19.454 5.448 1.00 95.81 198 PHE A CA 1
ATOM 1586 C C . PHE A 1 198 ? 0.275 -20.282 6.440 1.00 95.81 198 PHE A C 1
ATOM 1588 O O . PHE A 1 198 ? 0.414 -21.501 6.493 1.00 95.81 198 PHE A O 1
ATOM 1595 N N . VAL A 1 199 ? -0.554 -19.619 7.243 1.00 96.38 199 VAL A N 1
ATOM 1596 C CA . VAL A 1 199 ? -1.465 -20.217 8.216 1.00 96.38 199 VAL A CA 1
ATOM 1597 C C . VAL A 1 199 ? -2.818 -19.533 8.119 1.00 96.38 199 VAL A C 1
ATOM 1599 O O . VAL A 1 199 ? -2.899 -18.362 7.740 1.00 96.38 199 VAL A O 1
ATOM 1602 N N . ASP A 1 200 ? -3.861 -20.236 8.547 1.00 96.62 200 ASP A N 1
ATOM 1603 C CA . ASP A 1 200 ? -5.211 -19.688 8.589 1.00 96.62 200 ASP A CA 1
ATOM 1604 C C . ASP A 1 200 ? -5.318 -18.573 9.636 1.00 96.62 200 ASP A C 1
ATOM 1606 O O . ASP A 1 200 ? -5.333 -18.794 10.851 1.00 96.62 200 ASP A O 1
ATOM 1610 N N . VAL A 1 201 ? -5.421 -17.334 9.159 1.00 97.44 201 VAL A N 1
ATOM 1611 C CA . VAL A 1 201 ? -5.690 -16.168 10.000 1.00 97.44 201 VAL A CA 1
ATOM 1612 C C . VAL A 1 201 ? -7.193 -16.083 10.252 1.00 97.44 201 VAL A C 1
ATOM 1614 O O . VAL A 1 201 ? -7.984 -15.825 9.345 1.00 97.44 201 VAL A O 1
ATOM 1617 N N . SER A 1 202 ? -7.604 -16.280 11.507 1.00 96.38 202 SER A N 1
ATOM 1618 C CA . SER A 1 202 ? -9.028 -16.287 11.860 1.00 96.38 202 SER A CA 1
ATOM 1619 C C . SER A 1 202 ? -9.741 -14.974 11.500 1.00 96.38 202 SER A C 1
ATOM 1621 O O . SER A 1 202 ? -9.206 -13.873 11.665 1.00 96.38 202 SER A O 1
ATOM 1623 N N . SER A 1 203 ? -11.016 -15.071 11.114 1.00 93.69 203 SER A N 1
ATOM 1624 C CA . SER A 1 203 ? -11.870 -13.899 10.862 1.00 93.69 203 SER A CA 1
ATOM 1625 C C . SER A 1 203 ? -11.997 -12.981 12.087 1.00 93.69 203 SER A C 1
ATOM 1627 O O . SER A 1 203 ? -12.134 -11.764 11.945 1.00 93.69 203 SER A O 1
ATOM 1629 N N . ARG A 1 204 ? -11.895 -13.544 13.301 1.00 95.44 204 ARG A N 1
ATOM 1630 C CA . ARG A 1 204 ? -11.844 -12.792 14.562 1.00 95.44 204 ARG A CA 1
ATOM 1631 C C . ARG A 1 204 ? -10.610 -11.895 14.627 1.00 95.44 204 ARG A C 1
ATOM 1633 O O . ARG A 1 204 ? -10.740 -10.738 15.021 1.00 95.44 204 ARG A O 1
ATOM 1640 N N . LEU A 1 205 ? -9.444 -12.404 14.226 1.00 96.50 205 LEU A N 1
ATOM 1641 C CA . LEU A 1 205 ? -8.213 -11.618 14.190 1.00 96.50 205 LEU A CA 1
ATOM 1642 C C . LEU A 1 205 ? -8.290 -10.520 13.124 1.00 96.50 205 LEU A C 1
ATOM 1644 O O . LEU A 1 205 ? -8.002 -9.375 13.443 1.00 96.50 205 LEU A O 1
ATOM 1648 N N . VAL A 1 206 ? -8.799 -10.808 11.921 1.00 95.69 206 VAL A N 1
ATOM 1649 C CA . VAL A 1 206 ? -9.024 -9.778 10.882 1.00 95.69 206 VAL A CA 1
ATOM 1650 C C . VAL A 1 206 ? -9.907 -8.634 11.404 1.00 95.69 206 VAL A C 1
ATOM 1652 O O . VAL A 1 206 ? -9.554 -7.462 11.267 1.00 95.69 206 VAL A O 1
ATOM 1655 N N . LYS A 1 207 ? -11.025 -8.959 12.071 1.00 93.81 207 LYS A N 1
ATOM 1656 C CA . LYS A 1 207 ? -11.906 -7.958 12.702 1.00 93.81 207 LYS A CA 1
ATOM 1657 C C . LYS A 1 207 ? -11.196 -7.176 13.815 1.00 93.81 207 LYS A C 1
ATOM 1659 O O . LYS A 1 207 ? -11.321 -5.955 13.862 1.00 93.81 207 LYS A O 1
ATOM 1664 N N . LYS A 1 208 ? -10.430 -7.855 14.681 1.00 94.75 208 LYS A N 1
ATOM 1665 C CA . LYS A 1 208 ? -9.614 -7.222 15.738 1.00 94.75 208 LYS A CA 1
ATOM 1666 C C . LYS A 1 208 ? -8.609 -6.235 15.137 1.00 94.75 208 LYS A C 1
ATOM 1668 O O . LYS A 1 208 ? -8.503 -5.112 15.622 1.00 94.75 208 LYS A O 1
ATOM 1673 N N . THR A 1 209 ? -7.909 -6.633 14.074 1.00 95.88 209 THR A N 1
ATOM 1674 C CA . THR A 1 209 ? -6.938 -5.797 13.362 1.00 95.88 209 THR A CA 1
ATOM 1675 C C . THR A 1 209 ? -7.596 -4.550 12.786 1.00 95.88 209 THR A C 1
ATOM 1677 O O . THR A 1 209 ? -7.094 -3.453 13.010 1.00 95.88 209 THR A O 1
ATOM 1680 N N . TYR A 1 210 ? -8.743 -4.688 12.117 1.00 95.50 210 TYR A N 1
ATOM 1681 C CA . TYR A 1 210 ? -9.499 -3.536 11.623 1.00 95.50 210 TYR A CA 1
ATOM 1682 C C . TYR A 1 210 ? -9.919 -2.595 12.768 1.00 95.50 210 TYR A C 1
ATOM 1684 O O . TYR A 1 210 ? -9.654 -1.395 12.715 1.00 95.50 210 TYR A O 1
ATOM 1692 N N . GLY A 1 211 ? -10.482 -3.137 13.855 1.00 93.69 211 GLY A N 1
ATOM 1693 C CA . GLY A 1 211 ? -10.880 -2.346 15.025 1.00 93.69 211 GLY A CA 1
ATOM 1694 C C . GLY A 1 211 ? -9.714 -1.597 15.687 1.00 93.69 211 GLY A C 1
ATOM 1695 O O . GLY A 1 211 ? -9.881 -0.468 16.153 1.00 93.69 211 GLY A O 1
ATOM 1696 N N . ALA A 1 212 ? -8.504 -2.167 15.677 1.00 93.50 212 ALA A N 1
ATOM 1697 C CA . ALA A 1 212 ? -7.304 -1.514 16.206 1.00 93.50 212 ALA A CA 1
ATOM 1698 C C . ALA A 1 212 ? -6.933 -0.230 15.438 1.00 93.50 212 ALA A C 1
ATOM 1700 O O . ALA A 1 212 ? -6.381 0.706 16.031 1.00 93.50 212 ALA A O 1
ATOM 1701 N N . LEU A 1 213 ? -7.299 -0.141 14.153 1.00 93.81 213 LEU A N 1
ATOM 1702 C CA . LEU A 1 213 ? -7.048 1.046 13.338 1.00 93.81 213 LEU A CA 1
ATOM 1703 C C . LEU A 1 213 ? -7.855 2.263 13.804 1.00 93.81 213 LEU A C 1
ATOM 1705 O O . LEU A 1 213 ? -7.395 3.390 13.627 1.00 93.81 213 LEU A O 1
ATOM 1709 N N . ARG A 1 214 ? -9.016 2.050 14.446 1.00 93.88 214 ARG A N 1
ATOM 1710 C CA . ARG A 1 214 ? -9.952 3.100 14.899 1.00 93.88 214 ARG A CA 1
ATOM 1711 C C . ARG A 1 214 ? -10.232 4.155 13.824 1.00 93.88 214 ARG A C 1
ATOM 1713 O O . ARG A 1 214 ? -10.162 5.353 14.095 1.00 93.88 214 ARG A O 1
ATOM 1720 N N . ILE A 1 215 ? -10.491 3.682 12.610 1.00 88.56 215 ILE A N 1
ATOM 1721 C CA . ILE A 1 215 ? -10.822 4.518 11.453 1.00 88.56 215 ILE A CA 1
ATOM 1722 C C . ILE A 1 215 ? -12.320 4.534 11.150 1.00 88.56 215 ILE A C 1
ATOM 1724 O O . ILE A 1 215 ? -12.744 5.429 10.446 1.00 88.56 215 ILE A O 1
ATOM 1728 N N . GLY A 1 216 ? -13.115 3.619 11.709 1.00 87.38 216 GLY A N 1
ATOM 1729 C CA . GLY A 1 216 ? -14.568 3.549 11.540 1.00 87.38 216 GLY A CA 1
ATOM 1730 C C . GLY A 1 216 ? -15.105 2.183 11.964 1.00 87.38 216 GLY A C 1
ATOM 1731 O O . GLY A 1 216 ? -14.343 1.353 12.472 1.00 87.38 216 GLY A O 1
ATOM 1732 N N . GLU A 1 217 ? -16.396 1.945 11.740 1.00 81.75 217 GLU A N 1
ATOM 1733 C CA . GLU A 1 217 ? -17.027 0.645 11.993 1.00 81.75 217 GLU A CA 1
ATOM 1734 C C . GLU A 1 217 ? -16.726 -0.358 10.867 1.00 81.75 217 GLU A C 1
ATOM 1736 O O . GLU A 1 217 ? -16.423 0.051 9.739 1.00 81.75 217 GLU A O 1
ATOM 1741 N N . PRO A 1 218 ? -16.725 -1.676 11.145 1.00 77.81 218 PRO A N 1
ATOM 1742 C CA . PRO A 1 218 ? -16.589 -2.680 10.105 1.00 77.81 218 PRO A CA 1
ATOM 1743 C C . PRO A 1 218 ? -17.779 -2.616 9.138 1.00 77.81 218 PRO A C 1
ATOM 1745 O O . PRO A 1 218 ? -18.923 -2.612 9.587 1.00 77.81 218 PRO A O 1
ATOM 1748 N N . PRO A 1 219 ? -17.526 -2.628 7.828 1.00 85.12 219 PRO A N 1
ATOM 1749 C CA . PRO A 1 219 ? -18.574 -2.613 6.818 1.00 85.12 219 PRO A CA 1
ATOM 1750 C C . PRO A 1 219 ? -19.268 -3.977 6.750 1.00 85.12 219 PRO A C 1
ATOM 1752 O O . PRO A 1 219 ? -18.633 -5.024 6.936 1.00 85.12 219 PRO A O 1
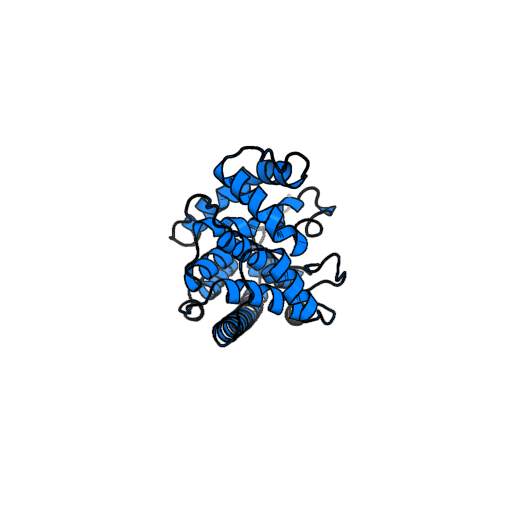ATOM 1755 N N . ASP A 1 220 ? -20.560 -3.977 6.437 1.00 83.62 220 ASP A N 1
ATOM 1756 C CA . ASP A 1 220 ? -21.354 -5.179 6.203 1.00 83.62 220 ASP A CA 1
ATOM 1757 C C . ASP A 1 220 ? -22.036 -5.157 4.821 1.00 83.62 220 ASP A C 1
ATOM 1759 O O . ASP A 1 220 ? -21.893 -4.233 4.022 1.00 83.62 220 ASP A O 1
ATOM 1763 N N . GLY A 1 221 ? -22.698 -6.259 4.469 1.00 90.81 221 GLY A N 1
ATOM 1764 C CA . GLY A 1 221 ? -23.536 -6.298 3.273 1.00 90.81 221 GLY A CA 1
ATOM 1765 C C . GLY A 1 221 ? -22.782 -6.268 1.937 1.00 90.81 221 GLY A C 1
ATOM 1766 O O . GLY A 1 221 ? -21.904 -7.097 1.677 1.00 90.81 221 GLY A O 1
ATOM 1767 N N . LYS A 1 222 ? -23.252 -5.403 1.030 1.00 94.69 222 LYS A N 1
ATOM 1768 C CA . LYS A 1 222 ? -22.860 -5.360 -0.389 1.00 94.69 222 LYS A CA 1
ATOM 1769 C C . LYS A 1 222 ? -21.469 -4.762 -0.583 1.00 94.69 222 LYS A C 1
ATOM 1771 O O . LYS A 1 222 ? -20.658 -5.377 -1.266 1.00 94.69 222 LYS A O 1
ATOM 1776 N N . ASP A 1 223 ? -21.172 -3.645 0.070 1.00 95.50 223 ASP A N 1
ATOM 1777 C CA . ASP A 1 223 ? -19.928 -2.903 -0.160 1.00 95.50 223 ASP A CA 1
ATOM 1778 C C . ASP A 1 223 ? -18.685 -3.738 0.167 1.00 95.50 223 ASP A C 1
ATOM 1780 O O . ASP A 1 223 ? -17.701 -3.735 -0.574 1.00 95.50 223 ASP A O 1
ATOM 1784 N N . LEU A 1 224 ? -18.751 -4.550 1.229 1.00 95.56 224 LEU A N 1
ATOM 1785 C CA . LEU A 1 224 ? -17.675 -5.479 1.571 1.00 95.56 224 LEU A CA 1
ATOM 1786 C C . LEU A 1 224 ? -17.477 -6.579 0.514 1.00 95.56 224 LEU A C 1
ATOM 1788 O O . LEU A 1 224 ? -16.345 -7.025 0.309 1.00 95.56 224 LEU A O 1
ATOM 1792 N N . ARG A 1 225 ? -18.543 -7.048 -0.147 1.00 96.19 225 ARG A N 1
ATOM 1793 C CA . ARG A 1 225 ? -18.413 -8.028 -1.240 1.00 96.19 225 ARG A CA 1
ATOM 1794 C C . ARG A 1 225 ? -17.754 -7.390 -2.455 1.00 96.19 225 ARG A C 1
ATOM 1796 O O . ARG A 1 225 ? -16.783 -7.955 -2.951 1.00 96.19 225 ARG A O 1
ATOM 1803 N N . ASP A 1 226 ? -18.212 -6.206 -2.843 1.00 97.06 226 ASP A N 1
ATOM 1804 C CA . ASP A 1 226 ? -17.688 -5.470 -3.995 1.00 97.06 226 ASP A CA 1
ATOM 1805 C C . ASP A 1 226 ? -16.198 -5.135 -3.803 1.00 97.06 226 ASP A C 1
ATOM 1807 O O . ASP A 1 226 ? -15.378 -5.378 -4.687 1.00 97.06 226 ASP A O 1
ATOM 1811 N N . ALA A 1 227 ? -15.804 -4.675 -2.608 1.00 97.69 227 ALA A N 1
ATOM 1812 C CA . ALA A 1 227 ? -14.403 -4.397 -2.294 1.00 97.69 227 ALA A CA 1
ATOM 1813 C C . ALA A 1 227 ? -13.519 -5.657 -2.332 1.00 97.69 227 ALA A C 1
ATOM 1815 O O . ALA A 1 227 ? -12.384 -5.609 -2.810 1.00 97.69 227 ALA A O 1
ATOM 1816 N N . ARG A 1 228 ? -14.018 -6.803 -1.850 1.00 97.12 228 ARG A N 1
ATOM 1817 C CA . ARG A 1 228 ? -13.286 -8.082 -1.916 1.00 97.12 228 ARG A CA 1
ATOM 1818 C C . ARG A 1 228 ? -13.131 -8.576 -3.348 1.00 97.12 228 ARG A C 1
ATOM 1820 O O . ARG A 1 228 ? -12.052 -9.039 -3.712 1.00 97.12 228 ARG A O 1
ATOM 1827 N N . GLU A 1 229 ? -14.187 -8.477 -4.147 1.00 97.69 229 GLU A N 1
ATOM 1828 C CA . GLU A 1 229 ? -14.151 -8.838 -5.561 1.00 97.69 229 GLU A CA 1
ATOM 1829 C C . GLU A 1 229 ? -13.154 -7.969 -6.326 1.00 97.69 229 GLU A C 1
ATOM 1831 O O . GLU A 1 229 ? -12.264 -8.510 -6.984 1.00 97.69 229 GLU A O 1
ATOM 1836 N N . PHE A 1 230 ? -13.203 -6.652 -6.126 1.00 98.31 230 PHE A N 1
ATOM 1837 C CA . PHE A 1 230 ? -12.239 -5.720 -6.701 1.00 98.31 230 PHE A CA 1
ATOM 1838 C C . PHE A 1 230 ? -10.790 -6.083 -6.340 1.00 98.31 230 PHE A C 1
ATOM 1840 O O . PHE A 1 230 ? -9.926 -6.157 -7.215 1.00 98.31 230 PHE A O 1
ATOM 1847 N N . ILE A 1 231 ? -10.497 -6.348 -5.059 1.00 98.06 231 ILE A N 1
ATOM 1848 C CA . ILE A 1 231 ? -9.139 -6.707 -4.622 1.00 98.06 231 ILE A CA 1
ATOM 1849 C C . ILE A 1 231 ? -8.677 -8.036 -5.242 1.00 98.06 231 ILE A C 1
ATOM 1851 O O . ILE A 1 231 ? -7.507 -8.143 -5.624 1.00 98.06 231 ILE A O 1
ATOM 1855 N N . ARG A 1 232 ? -9.579 -9.012 -5.401 1.00 97.38 232 ARG A N 1
ATOM 1856 C CA . ARG A 1 232 ? -9.305 -10.294 -6.070 1.00 97.38 232 ARG A CA 1
ATOM 1857 C C . ARG A 1 232 ? -9.030 -10.115 -7.565 1.00 97.38 232 ARG A C 1
ATOM 1859 O O . ARG A 1 232 ? -8.082 -10.693 -8.090 1.00 97.38 232 ARG A O 1
ATOM 1866 N N . GLU A 1 233 ? -9.815 -9.303 -8.266 1.00 98.00 233 GLU A N 1
ATOM 1867 C CA . GLU A 1 233 ? -9.565 -8.993 -9.680 1.00 98.00 233 GLU A CA 1
ATOM 1868 C C . GLU A 1 233 ? -8.243 -8.246 -9.868 1.00 98.00 233 GLU A C 1
ATOM 1870 O O . GLU A 1 233 ? -7.439 -8.592 -10.740 1.00 98.00 233 GLU A O 1
ATOM 1875 N N . LYS A 1 234 ? -7.965 -7.279 -8.986 1.00 97.56 234 LYS A N 1
ATOM 1876 C CA . LYS A 1 234 ? -6.685 -6.572 -8.934 1.00 97.56 234 LYS A CA 1
ATOM 1877 C C . LYS A 1 234 ? -5.522 -7.534 -8.703 1.00 97.56 234 LYS A C 1
ATOM 1879 O O . LYS A 1 234 ? -4.463 -7.357 -9.313 1.00 97.56 234 LYS A O 1
ATOM 1884 N N . GLU A 1 235 ? -5.679 -8.521 -7.823 1.00 96.94 235 GLU A N 1
ATOM 1885 C CA . GLU A 1 235 ? -4.682 -9.568 -7.573 1.00 96.94 235 GLU A CA 1
ATOM 1886 C C . GLU A 1 235 ? -4.410 -10.392 -8.827 1.00 96.94 235 GLU A C 1
ATOM 1888 O O . GLU A 1 235 ? -3.261 -10.463 -9.266 1.00 96.94 235 GLU A O 1
ATOM 1893 N N . ASN A 1 236 ? -5.459 -10.914 -9.462 1.00 96.50 236 ASN A N 1
ATOM 1894 C CA . ASN A 1 236 ? -5.347 -11.684 -10.700 1.00 96.50 236 ASN A CA 1
ATOM 1895 C C . ASN A 1 236 ? -4.635 -10.889 -11.802 1.00 96.50 236 ASN A C 1
ATOM 1897 O O . ASN A 1 236 ? -3.725 -11.405 -12.458 1.00 96.50 236 ASN A O 1
ATOM 1901 N N . LEU A 1 237 ? -4.995 -9.612 -11.972 1.00 97.31 237 LEU A N 1
ATOM 1902 C CA . LEU A 1 237 ? -4.330 -8.721 -12.920 1.00 97.31 237 LEU A CA 1
ATOM 1903 C C . LEU A 1 237 ? -2.858 -8.501 -12.548 1.00 97.31 237 LEU A C 1
ATOM 1905 O O . LEU A 1 237 ? -1.987 -8.590 -13.412 1.00 97.31 237 LEU A O 1
ATOM 1909 N N . THR A 1 238 ? -2.565 -8.260 -11.267 1.00 96.31 238 THR A N 1
ATOM 1910 C CA . THR A 1 238 ? -1.189 -8.084 -10.782 1.00 96.31 238 THR A CA 1
ATOM 1911 C C . THR A 1 238 ? -0.355 -9.331 -11.069 1.00 96.31 238 THR A C 1
ATOM 1913 O O . THR A 1 238 ? 0.729 -9.204 -11.632 1.00 96.31 238 THR A O 1
ATOM 1916 N N . ILE A 1 239 ? -0.849 -10.528 -10.734 1.00 95.06 239 ILE A N 1
ATOM 1917 C CA . ILE A 1 239 ? -0.166 -11.807 -10.980 1.00 95.06 239 ILE A CA 1
ATOM 1918 C C . ILE A 1 239 ? 0.087 -11.985 -12.477 1.00 95.06 239 ILE A C 1
ATOM 1920 O O . ILE A 1 239 ? 1.231 -12.204 -12.874 1.00 95.06 239 ILE A O 1
ATOM 1924 N N . LYS A 1 240 ? -0.945 -11.819 -13.315 1.00 95.75 240 LYS A N 1
ATOM 1925 C CA . LYS A 1 240 ? -0.836 -11.936 -14.776 1.00 95.75 240 LYS A CA 1
ATOM 1926 C C . LYS A 1 240 ? 0.255 -11.024 -15.335 1.00 95.75 240 LYS A C 1
ATOM 1928 O O . LYS A 1 240 ? 1.141 -11.496 -16.041 1.00 95.75 240 LYS A O 1
ATOM 1933 N N . LEU A 1 241 ? 0.210 -9.734 -15.001 1.00 95.44 241 LEU A N 1
ATOM 1934 C CA . LEU A 1 241 ? 1.186 -8.762 -15.495 1.00 95.44 241 LEU A CA 1
ATOM 1935 C C . LEU A 1 241 ? 2.584 -9.022 -14.923 1.00 95.44 241 LEU A C 1
ATOM 1937 O O . LEU A 1 241 ? 3.572 -8.863 -15.631 1.00 95.44 241 LEU A O 1
ATOM 1941 N N . THR A 1 242 ? 2.689 -9.466 -13.670 1.00 93.50 242 THR A N 1
ATOM 1942 C CA . THR A 1 242 ? 3.984 -9.805 -13.060 1.00 93.50 242 THR A CA 1
ATOM 1943 C C . THR A 1 242 ? 4.629 -10.989 -13.779 1.00 93.50 242 THR A C 1
ATOM 1945 O O . THR A 1 242 ? 5.826 -10.959 -14.040 1.00 93.50 242 THR A O 1
ATOM 1948 N N . LEU A 1 243 ? 3.851 -12.008 -14.154 1.00 92.38 243 LEU A N 1
ATOM 1949 C CA . LEU A 1 243 ? 4.342 -13.129 -14.959 1.00 92.38 243 LEU A CA 1
ATOM 1950 C C . LEU A 1 243 ? 4.736 -12.689 -16.373 1.00 92.38 243 LEU A C 1
ATOM 1952 O O . LEU A 1 243 ? 5.751 -13.144 -16.888 1.00 92.38 243 LEU A O 1
ATOM 1956 N N . GLU A 1 244 ? 3.955 -11.801 -16.987 1.00 93.06 244 GLU A N 1
ATOM 1957 C CA . GLU A 1 244 ? 4.206 -11.313 -18.343 1.00 93.06 244 GLU A CA 1
ATOM 1958 C C . GLU A 1 244 ? 5.493 -10.478 -18.430 1.00 93.06 244 GLU A C 1
ATOM 1960 O O . GLU A 1 244 ? 6.372 -10.770 -19.236 1.00 93.06 244 GLU A O 1
ATOM 1965 N N . TYR A 1 245 ? 5.635 -9.463 -17.575 1.00 91.25 245 TYR A N 1
ATOM 1966 C CA . TYR A 1 245 ? 6.794 -8.562 -17.570 1.00 91.25 245 TYR A CA 1
ATOM 1967 C C . TYR A 1 245 ? 7.985 -9.108 -16.780 1.00 91.25 245 TYR A C 1
ATOM 1969 O O . TYR A 1 245 ? 9.106 -8.645 -16.961 1.00 91.25 245 TYR A O 1
ATOM 1977 N N . GLY A 1 246 ? 7.767 -10.092 -15.909 1.00 86.06 246 GLY A N 1
ATOM 1978 C CA . GLY A 1 246 ? 8.811 -10.754 -15.129 1.00 86.06 246 GLY A CA 1
ATOM 1979 C C . GLY A 1 246 ? 9.545 -11.875 -15.862 1.00 86.06 246 GLY A C 1
ATOM 1980 O O . GLY A 1 246 ? 10.526 -12.391 -15.335 1.00 86.06 246 GLY A O 1
ATOM 1981 N N . ARG A 1 247 ? 9.061 -12.281 -17.041 1.00 84.56 247 ARG A N 1
ATOM 1982 C CA . ARG A 1 247 ? 9.649 -13.348 -17.868 1.00 84.56 247 ARG A CA 1
ATOM 1983 C C . ARG A 1 247 ? 10.262 -12.841 -19.171 1.00 84.56 247 ARG A C 1
ATOM 1985 O O . ARG A 1 247 ? 10.712 -13.658 -19.969 1.00 84.56 247 ARG A O 1
ATOM 1992 N N . LYS A 1 248 ? 10.253 -11.531 -19.412 1.00 78.94 248 LYS A N 1
ATOM 1993 C CA . LYS A 1 248 ? 10.941 -10.976 -20.575 1.00 78.94 248 LYS A CA 1
ATOM 1994 C C . LYS A 1 248 ? 12.444 -11.155 -20.386 1.00 78.94 248 LYS A C 1
ATOM 1996 O O . LYS A 1 248 ? 12.950 -11.095 -19.266 1.00 78.94 248 LYS A O 1
ATOM 2001 N N . GLU A 1 249 ? 13.156 -11.431 -21.472 1.00 66.00 249 GLU A N 1
ATOM 2002 C CA . GLU A 1 249 ? 14.611 -11.403 -21.404 1.00 66.00 249 GLU A CA 1
ATOM 2003 C C . GLU A 1 249 ? 15.039 -9.966 -21.089 1.00 66.00 249 GLU A C 1
ATOM 2005 O O . GLU A 1 249 ? 14.567 -9.049 -21.766 1.00 66.00 249 GLU A O 1
ATOM 2010 N N . PRO A 1 250 ? 15.885 -9.742 -20.065 1.00 61.28 250 PRO A N 1
ATOM 2011 C CA . PRO A 1 250 ? 16.420 -8.414 -19.817 1.00 61.28 250 PRO A CA 1
ATOM 2012 C C . PRO A 1 250 ? 17.149 -7.956 -21.076 1.00 61.28 250 PRO A C 1
ATOM 2014 O O . PRO A 1 250 ? 17.927 -8.741 -21.635 1.00 61.28 250 PRO A O 1
ATOM 2017 N N . HIS A 1 251 ? 16.983 -6.699 -21.500 1.00 57.84 251 HIS A N 1
ATOM 2018 C CA . HIS A 1 251 ? 17.915 -6.142 -22.474 1.00 57.84 251 HIS A CA 1
ATOM 2019 C C . HIS A 1 251 ? 19.265 -5.972 -21.775 1.00 57.84 251 HIS A C 1
ATOM 2021 O O . HIS A 1 251 ? 19.614 -4.915 -21.247 1.00 57.84 251 HIS A O 1
ATOM 2027 N N . LEU A 1 252 ? 20.057 -7.045 -21.748 1.00 54.22 252 LEU A N 1
ATOM 2028 C CA . LEU A 1 252 ? 21.470 -6.953 -21.449 1.00 54.22 252 LEU A CA 1
ATOM 2029 C C . LEU A 1 252 ? 22.049 -6.066 -22.546 1.00 54.22 252 LEU A C 1
ATOM 2031 O O . LEU A 1 252 ? 22.323 -6.535 -23.652 1.00 54.22 252 LEU A O 1
ATOM 2035 N N . LYS A 1 2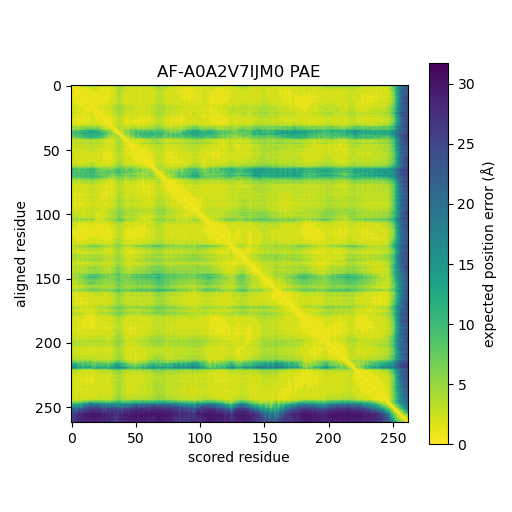53 ? 22.219 -4.769 -22.256 1.00 49.81 253 LYS A N 1
ATOM 2036 C CA . LYS A 1 253 ? 23.146 -3.942 -23.022 1.00 49.81 253 LYS A CA 1
ATOM 2037 C C . LYS A 1 253 ? 24.424 -4.762 -23.077 1.00 49.81 253 LYS A C 1
ATOM 2039 O O . LYS A 1 253 ? 24.991 -5.067 -22.025 1.00 49.81 253 LYS A O 1
ATOM 2044 N N . ARG A 1 254 ? 24.820 -5.199 -24.279 1.00 43.62 254 ARG A N 1
ATOM 2045 C CA . ARG A 1 254 ? 26.145 -5.775 -24.488 1.00 43.62 254 ARG A CA 1
ATOM 2046 C C . ARG A 1 254 ? 27.095 -4.785 -23.834 1.00 43.62 254 ARG A C 1
ATOM 2048 O O . ARG A 1 254 ? 27.166 -3.635 -24.254 1.00 43.62 254 ARG A O 1
ATOM 2055 N N . PHE A 1 255 ? 27.741 -5.199 -22.751 1.00 48.06 255 PHE A N 1
ATOM 2056 C CA . PHE A 1 255 ? 28.936 -4.510 -22.322 1.00 48.06 255 PHE A CA 1
ATOM 2057 C C . PHE A 1 255 ? 29.884 -4.688 -23.497 1.00 48.06 255 PHE A C 1
ATOM 2059 O O . PHE A 1 255 ? 30.384 -5.795 -23.710 1.00 48.06 255 PHE A O 1
ATOM 2066 N N . ASP A 1 256 ? 30.043 -3.643 -24.307 1.00 47.53 256 ASP A N 1
ATOM 2067 C CA . ASP A 1 256 ? 31.162 -3.550 -25.224 1.00 47.53 256 ASP A CA 1
ATOM 2068 C C . ASP A 1 256 ? 32.394 -3.694 -24.337 1.00 47.53 256 ASP A C 1
ATOM 2070 O O . ASP A 1 256 ? 32.755 -2.792 -23.579 1.00 47.53 256 ASP A O 1
ATOM 2074 N N . ARG A 1 257 ? 32.954 -4.908 -24.307 1.00 47.19 257 ARG A N 1
ATOM 2075 C CA . ARG A 1 257 ? 34.203 -5.155 -23.603 1.00 47.19 257 ARG A CA 1
ATOM 2076 C C . ARG A 1 257 ? 35.204 -4.205 -24.253 1.00 47.19 257 ARG A C 1
ATOM 2078 O O . ARG A 1 257 ? 35.373 -4.304 -25.472 1.00 47.19 257 ARG A O 1
ATOM 2085 N N . PRO A 1 258 ? 35.851 -3.297 -23.503 1.00 51.66 258 PRO A N 1
ATOM 2086 C CA . PRO A 1 258 ? 36.978 -2.580 -24.068 1.00 51.66 258 PRO A CA 1
ATOM 2087 C C . PRO A 1 258 ? 37.972 -3.634 -24.583 1.00 51.66 258 PRO A C 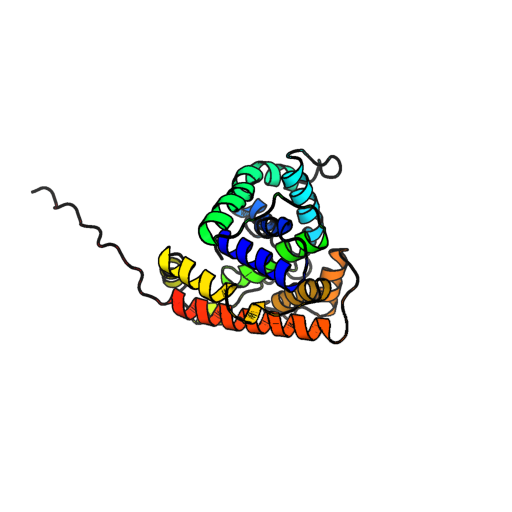1
ATOM 2089 O O . PRO A 1 258 ? 38.146 -4.666 -23.917 1.00 51.66 258 PRO A O 1
ATOM 2092 N N . PRO A 1 259 ? 38.551 -3.448 -25.783 1.00 51.47 259 PRO A N 1
ATOM 2093 C CA . PRO A 1 259 ? 39.514 -4.397 -26.316 1.00 51.47 259 PRO A CA 1
ATOM 2094 C C . PRO A 1 259 ? 40.622 -4.590 -25.283 1.00 51.47 259 PRO A C 1
ATOM 2096 O O . PRO A 1 259 ? 41.085 -3.627 -24.667 1.00 51.47 259 PRO A O 1
ATOM 2099 N N . LEU A 1 260 ? 40.989 -5.851 -25.048 1.00 50.25 260 LEU A N 1
ATOM 2100 C CA . LEU A 1 260 ? 42.102 -6.173 -24.166 1.00 50.25 260 LEU A CA 1
ATOM 2101 C C . LEU A 1 260 ? 43.352 -5.447 -24.688 1.00 50.25 260 LEU A C 1
ATOM 2103 O O . LEU A 1 260 ? 43.573 -5.461 -25.902 1.00 50.25 260 LEU A O 1
ATOM 2107 N N . PRO A 1 261 ? 44.140 -4.800 -23.810 1.00 57.81 261 PRO A N 1
ATOM 2108 C CA . PRO A 1 261 ? 45.404 -4.215 -24.221 1.00 57.81 261 PRO A CA 1
ATOM 2109 C C . PRO A 1 261 ? 46.296 -5.329 -24.778 1.00 57.81 261 PRO A C 1
ATOM 2111 O O . PRO A 1 261 ? 46.448 -6.375 -24.142 1.00 57.81 261 PRO A O 1
ATOM 2114 N N . VAL A 1 262 ? 46.790 -5.100 -25.995 1.00 63.41 262 VAL A N 1
ATOM 2115 C CA . VAL A 1 262 ? 47.776 -5.941 -26.688 1.00 63.41 262 VAL A CA 1
ATOM 2116 C C . VAL A 1 262 ? 49.129 -5.794 -26.008 1.00 63.41 262 VAL A C 1
ATOM 2118 O O . VAL A 1 262 ? 49.479 -4.637 -25.677 1.00 63.41 262 VAL A O 1
#

Nearest PDB structures (foldseek):
  7wn1-assembly1_A  TM=1.738E-01  e=1.844E+00  Plasmodium falciparum
  8x2j-assembly1_F  TM=1.815E-01  e=3.965E+00  Chloroflexus aurantiacus J-10-fl
  8uco-assembly1_A  TM=1.636E-01  e=9.331E+00  Homo sapiens

pLDDT: mean 90.92, std 10.44, range [43.62, 98.56]

Sequence (262 aa):
MDSLTHVYFAWRLAEVSGTDKASAYAALFPQIDRNPPYFHRLYAHNFALARDLTKIGQEVMTTGKIPVKFRENYAWKRFLQERPRILAYRAKFSEASGLPLPAPGTDALSGAIAYLSHIYFDTYNNPVQAFLPDVVHSCAQVGLWKALNPVAFRLSLYESDNIEAFRKRLYFGSLWEARLEPHALAYALIAQTAATCFVDVSSRLVKKTYGALRIGEPPDGKDLRDAREFIREKENLTIKLTLEYGRKEPHLKRFDRPPLPV